Protein AF-A0A976GU06-F1 (afdb_monomer_lite)

Sequence (184 aa):
MGWLSDPVLSTMLYWQEGDLASLIIHELTHSTIWVTGDVEYNENLADFIGDEGALLFMRHHYGKNSKQEKKFVEANIDNEVFFRYALKSTKRLDSLYKSFTKEAIEKFKKAKKDTLILNIVNGLADIGLYNGAKYAKRYRKKLPNNAFFMNFMRYRAKQDDFKKEFYQVSKGNLKKYIQYLKNK

Foldseek 3Di:
DDDPPDDCDPVVVPDQQLSVQLVVQLVVQVVQFDDPPCPLVSNLVSNLLSNLRSLVVCCVPQNPPGPSSVVSVLVVVLVVLVLVLLLVLLVVLVVLVVPDDPPDDPVVSVVVNVVSQLVSLVCLLVSPRPCSVVSSVVCVVPGDDNVVSVVSNPDDPCSVVCVVCCCVQPVSDSVSVSVVSSVD

Radius of gyration: 19.33 Å; chains: 1; bounding box: 46×41×54 Å

Structure (mmCIF, N/CA/C/O backbone):
data_AF-A0A976GU06-F1
#
_entry.id   AF-A0A976GU06-F1
#
loop_
_atom_site.group_PDB
_atom_site.id
_atom_site.type_symbol
_atom_site.label_atom_id
_atom_site.label_alt_id
_atom_site.label_comp_id
_atom_site.label_asym_id
_atom_site.label_entity_id
_atom_site.label_seq_id
_atom_site.pdbx_PDB_ins_code
_atom_site.Cartn_x
_atom_site.Cartn_y
_atom_site.Cartn_z
_atom_site.occupancy
_atom_site.B_iso_or_equiv
_atom_site.auth_seq_id
_atom_site.auth_comp_id
_atom_site.auth_asym_id
_atom_site.auth_atom_id
_atom_site.pdbx_PDB_model_num
ATOM 1 N N . MET A 1 1 ? 0.189 24.122 2.738 1.00 37.31 1 MET A N 1
ATOM 2 C CA . MET A 1 1 ? -0.459 24.596 1.495 1.00 37.31 1 MET A CA 1
ATOM 3 C C . MET A 1 1 ? -0.256 23.532 0.429 1.00 37.31 1 MET A C 1
ATOM 5 O O . MET A 1 1 ? 0.899 23.183 0.257 1.00 37.31 1 MET A O 1
ATOM 9 N N . GLY A 1 2 ? -1.359 23.040 -0.173 1.00 31.44 2 GLY A N 1
ATOM 10 C CA . GLY A 1 2 ? -1.520 22.186 -1.380 1.00 31.44 2 GLY A CA 1
ATOM 11 C C . GLY A 1 2 ? -0.410 21.181 -1.721 1.00 31.44 2 GLY A C 1
ATOM 12 O O . GLY A 1 2 ? 0.735 21.559 -1.893 1.00 31.44 2 GLY A O 1
ATOM 13 N N . TRP A 1 3 ? -0.646 19.892 -1.912 1.00 35.50 3 TRP A N 1
ATOM 14 C CA . TRP A 1 3 ? -1.751 19.207 -2.577 1.00 35.50 3 TRP A CA 1
ATOM 15 C C . TRP A 1 3 ? -1.548 17.716 -2.278 1.00 35.50 3 TRP A C 1
ATOM 17 O O . TRP A 1 3 ? -0.422 17.231 -2.421 1.00 35.50 3 TRP A O 1
ATOM 27 N N . LEU A 1 4 ? -2.608 16.972 -1.958 1.00 38.00 4 LEU A N 1
ATOM 28 C CA . LEU A 1 4 ? -2.581 15.542 -2.248 1.00 38.00 4 LEU A CA 1
ATOM 29 C C . LEU A 1 4 ? -2.322 15.358 -3.746 1.00 38.00 4 LEU A C 1
ATOM 31 O O . LEU A 1 4 ? -2.854 16.093 -4.580 1.00 38.00 4 LEU A O 1
ATOM 35 N N . SER A 1 5 ? -1.550 14.329 -4.085 1.00 38.75 5 SER A N 1
ATOM 36 C CA . SER A 1 5 ? -1.494 13.830 -5.466 1.00 38.75 5 SER A CA 1
ATOM 37 C C . SER A 1 5 ? -2.830 13.222 -5.912 1.00 38.75 5 SER A C 1
ATOM 39 O O . SER A 1 5 ? -2.987 12.928 -7.091 1.00 38.75 5 SER A O 1
ATOM 41 N N . ASP A 1 6 ? -3.779 13.056 -4.991 1.00 44.75 6 ASP A N 1
ATOM 42 C CA . ASP A 1 6 ? -5.140 12.612 -5.250 1.00 44.75 6 ASP A CA 1
ATOM 43 C C . ASP A 1 6 ? -6.132 13.467 -4.437 1.00 44.75 6 ASP A C 1
ATOM 45 O O . ASP A 1 6 ? -6.363 13.195 -3.261 1.00 44.75 6 ASP A O 1
ATOM 49 N N . PRO A 1 7 ? -6.724 14.536 -5.004 1.00 43.25 7 PRO A N 1
ATOM 50 C CA . PRO A 1 7 ? -7.944 15.103 -4.430 1.00 43.25 7 PRO A CA 1
ATOM 51 C C . PRO A 1 7 ? -9.003 14.002 -4.273 1.00 43.25 7 PRO A C 1
ATOM 53 O O . PRO A 1 7 ? -9.026 13.067 -5.070 1.00 43.25 7 PRO A O 1
ATOM 56 N N . VAL A 1 8 ? -9.919 14.129 -3.303 1.00 42.44 8 VAL A N 1
ATOM 57 C CA . VAL A 1 8 ? -11.093 13.243 -3.217 1.00 42.44 8 VAL A CA 1
ATOM 58 C C . VAL A 1 8 ? -11.881 13.370 -4.522 1.00 42.44 8 VAL A C 1
ATOM 60 O O . VAL A 1 8 ? -12.616 14.334 -4.742 1.00 42.44 8 VAL A O 1
ATOM 63 N N . LEU A 1 9 ? -11.678 12.426 -5.437 1.00 40.62 9 LEU A N 1
ATOM 64 C CA . LEU A 1 9 ? -12.352 12.422 -6.725 1.00 40.62 9 LEU A CA 1
ATOM 65 C C . LEU A 1 9 ? -13.795 11.975 -6.501 1.00 40.62 9 LEU A C 1
ATOM 67 O O . LEU A 1 9 ? -14.065 11.079 -5.707 1.00 40.62 9 LEU A O 1
ATOM 71 N N . SER A 1 10 ? -14.741 12.532 -7.254 1.00 34.34 10 SER A N 1
ATOM 72 C CA . SER A 1 10 ? -16.148 12.100 -7.217 1.00 34.34 10 SER A CA 1
ATOM 73 C C . SER A 1 10 ? -16.328 10.602 -7.513 1.00 34.34 10 SER A C 1
ATOM 75 O O . SER A 1 10 ? -17.328 10.004 -7.129 1.00 34.34 10 SER A O 1
ATOM 77 N N . THR A 1 11 ? -15.338 9.968 -8.147 1.00 32.44 11 THR A N 1
ATOM 78 C CA . THR A 1 11 ? -15.267 8.519 -8.368 1.00 32.44 11 THR A CA 1
ATOM 79 C C . THR A 1 11 ? -14.987 7.715 -7.092 1.00 32.44 11 THR A C 1
ATOM 81 O O . THR A 1 11 ? -15.344 6.539 -7.042 1.00 32.44 11 THR A O 1
ATOM 84 N N . MET A 1 12 ? -14.408 8.335 -6.059 1.00 43.03 12 MET A N 1
ATOM 85 C CA . MET A 1 12 ? -14.124 7.729 -4.750 1.00 43.03 12 MET A CA 1
ATOM 86 C C . MET A 1 12 ? -15.389 7.530 -3.904 1.00 43.03 12 MET A C 1
ATOM 88 O O . MET A 1 12 ? -15.408 6.692 -3.012 1.00 43.03 12 MET A O 1
ATOM 92 N N . LEU A 1 13 ? -16.493 8.207 -4.246 1.00 49.34 13 LEU A N 1
ATOM 93 C CA . LEU A 1 13 ? -17.813 7.973 -3.639 1.00 49.34 13 LEU A CA 1
ATOM 94 C C . LEU A 1 13 ? -18.424 6.614 -4.015 1.00 49.34 13 LEU A C 1
ATOM 96 O O . LEU A 1 13 ? -19.368 6.167 -3.372 1.00 49.34 13 LEU A O 1
ATOM 100 N N . TYR A 1 14 ? -17.898 5.955 -5.052 1.00 54.56 14 TYR A N 1
ATOM 101 C CA . TYR A 1 14 ? -18.324 4.615 -5.468 1.00 54.56 14 TYR A CA 1
ATOM 102 C C . TYR A 1 14 ? -17.400 3.512 -4.942 1.00 54.56 14 TYR A C 1
ATOM 104 O O . TYR A 1 14 ? -17.511 2.357 -5.364 1.00 54.56 14 TYR A O 1
ATOM 112 N N . TRP A 1 15 ? -16.446 3.863 -4.077 1.00 71.50 15 TRP A N 1
ATOM 113 C CA . TRP A 1 15 ? -15.585 2.887 -3.425 1.00 71.50 15 TRP A CA 1
ATOM 114 C C . TRP A 1 15 ? -16.363 2.070 -2.397 1.00 71.50 15 TRP A C 1
ATOM 116 O O . TRP A 1 15 ? -17.479 2.420 -2.006 1.00 71.50 15 TRP A O 1
ATOM 126 N N . GLN A 1 16 ? -15.791 0.939 -1.977 1.00 82.44 16 GLN A N 1
ATOM 127 C CA . GLN A 1 16 ? -16.388 0.201 -0.872 1.00 82.44 16 GLN A CA 1
ATOM 128 C C . GLN A 1 16 ? -16.295 1.058 0.391 1.00 82.44 16 GLN A C 1
ATOM 130 O O . GLN A 1 16 ? -15.353 1.824 0.570 1.00 82.44 16 GLN A O 1
ATOM 135 N N . GLU A 1 17 ? -17.274 0.927 1.279 1.00 88.94 17 GLU A N 1
ATOM 136 C CA . GLU A 1 17 ? -17.380 1.809 2.445 1.00 88.94 17 GLU A CA 1
ATOM 137 C C . GLU A 1 17 ? -16.151 1.787 3.357 1.00 88.94 17 GLU A C 1
ATOM 139 O O . GLU A 1 17 ? -15.846 2.795 3.984 1.00 88.94 17 GLU A O 1
ATOM 144 N N . GLY A 1 18 ? -15.428 0.663 3.412 1.00 90.44 18 GLY A N 1
ATOM 145 C CA . GLY A 1 18 ? -14.151 0.575 4.120 1.00 90.44 18 GLY A CA 1
ATOM 146 C C . GLY A 1 18 ? -13.086 1.503 3.532 1.00 90.44 18 GLY A C 1
ATOM 147 O O . GLY A 1 18 ? -12.448 2.236 4.279 1.00 90.44 18 GLY A O 1
ATOM 148 N N . ASP A 1 19 ? -12.956 1.544 2.205 1.00 86.06 19 ASP A N 1
ATOM 149 C CA . ASP A 1 19 ? -11.989 2.407 1.516 1.00 86.06 19 ASP A CA 1
ATOM 150 C C . ASP A 1 19 ? -12.350 3.889 1.708 1.00 86.06 19 ASP A C 1
ATOM 152 O O . ASP A 1 19 ? -11.482 4.723 1.959 1.00 86.06 19 ASP A O 1
ATOM 156 N N . LEU A 1 20 ? -13.647 4.219 1.641 1.00 89.38 20 LEU A N 1
ATOM 157 C CA . LEU A 1 20 ? -14.125 5.581 1.889 1.00 89.38 20 LEU A CA 1
ATOM 158 C C . LEU A 1 20 ? -13.892 6.003 3.345 1.00 89.38 20 LEU A C 1
ATOM 160 O O . LEU A 1 20 ? -13.464 7.128 3.597 1.00 89.38 20 LEU A O 1
ATOM 164 N N . ALA A 1 21 ? -14.145 5.110 4.305 1.00 93.06 21 ALA A N 1
ATOM 165 C CA . ALA A 1 21 ? -13.846 5.367 5.708 1.00 93.06 21 ALA A CA 1
ATOM 166 C C . ALA A 1 21 ? -12.340 5.575 5.929 1.00 93.06 21 ALA A C 1
ATOM 168 O O . ALA A 1 21 ? -11.970 6.503 6.647 1.00 93.06 21 ALA A O 1
ATOM 169 N N . SER A 1 22 ? -11.491 4.765 5.283 1.00 92.06 22 SER A N 1
ATOM 170 C CA . SER A 1 22 ? -10.029 4.889 5.368 1.00 92.06 22 SER A CA 1
ATOM 171 C C . SER A 1 22 ? -9.574 6.252 4.854 1.00 92.06 22 SER A C 1
ATOM 173 O O . SER A 1 22 ? -8.913 6.987 5.583 1.00 92.06 22 SER A O 1
ATOM 175 N N . LEU A 1 23 ? -10.063 6.668 3.681 1.00 88.25 23 LEU A N 1
ATOM 176 C CA . LEU A 1 23 ? -9.771 7.980 3.099 1.00 88.25 23 LEU A CA 1
ATOM 177 C C . LEU A 1 23 ? -10.230 9.147 3.986 1.00 88.25 23 LEU A C 1
ATOM 179 O O . LEU A 1 23 ? -9.484 10.094 4.207 1.00 88.25 23 LEU A O 1
ATOM 183 N N . ILE A 1 24 ? -11.450 9.101 4.528 1.00 90.62 24 ILE A N 1
ATOM 184 C CA . ILE A 1 24 ? -11.931 10.170 5.419 1.00 90.62 24 ILE A CA 1
ATOM 185 C C . ILE A 1 24 ? -11.028 10.282 6.654 1.00 90.62 24 ILE A C 1
ATOM 187 O O . ILE A 1 24 ? -10.675 11.383 7.077 1.00 90.62 24 ILE A O 1
ATOM 191 N N . ILE A 1 25 ? -10.645 9.150 7.241 1.00 94.44 25 ILE A N 1
ATOM 192 C CA . ILE A 1 25 ? -9.806 9.116 8.441 1.00 94.44 25 ILE A CA 1
ATOM 193 C C . ILE A 1 25 ? -8.360 9.527 8.122 1.00 94.44 25 ILE A C 1
ATOM 195 O O . ILE A 1 25 ? -7.736 10.198 8.946 1.00 94.44 25 ILE A O 1
ATOM 199 N N . HIS A 1 26 ? -7.851 9.212 6.930 1.00 92.50 26 HIS A N 1
ATOM 200 C CA . HIS A 1 26 ? -6.571 9.700 6.406 1.00 92.50 26 HIS A CA 1
ATOM 201 C C . HIS A 1 26 ? -6.515 11.231 6.416 1.00 92.50 26 HIS A C 1
ATOM 203 O O . HIS A 1 26 ? -5.662 11.827 7.073 1.00 92.50 26 HIS A O 1
ATOM 209 N N . GLU A 1 27 ? -7.497 11.888 5.797 1.00 89.94 27 GLU A N 1
ATOM 210 C CA . GLU A 1 27 ? -7.559 13.356 5.741 1.00 89.94 27 GLU A CA 1
ATOM 211 C C . GLU A 1 27 ? -7.734 13.999 7.128 1.00 89.94 27 GLU A C 1
ATOM 213 O O . GLU A 1 27 ? -7.142 15.037 7.451 1.00 89.94 27 GLU A O 1
ATOM 218 N N . LEU A 1 28 ? -8.519 13.363 8.005 1.00 93.19 28 LEU A N 1
ATOM 219 C CA . LEU A 1 28 ? -8.646 13.799 9.397 1.00 93.19 28 LEU A CA 1
ATOM 220 C C . LEU A 1 28 ? -7.331 13.645 10.170 1.00 93.19 28 LEU A C 1
ATOM 222 O O . LEU A 1 28 ? -7.051 14.448 11.066 1.00 93.19 28 LEU A O 1
ATOM 226 N N . THR A 1 29 ? -6.512 12.649 9.827 1.00 92.88 29 THR A N 1
ATOM 227 C CA . THR A 1 29 ? -5.197 12.437 10.440 1.00 92.88 29 THR A CA 1
ATOM 228 C C . THR A 1 29 ? -4.263 13.588 10.111 1.00 92.88 29 THR A C 1
ATOM 230 O O . THR A 1 29 ? -3.682 14.151 11.038 1.00 92.88 29 THR A O 1
ATOM 233 N N . HIS A 1 30 ? -4.219 14.028 8.851 1.00 89.75 30 HIS A N 1
ATOM 234 C CA . HIS A 1 30 ? -3.457 15.215 8.435 1.00 89.75 30 HIS A CA 1
ATOM 235 C C . HIS A 1 30 ? -3.856 16.480 9.197 1.00 89.75 30 HIS A C 1
ATOM 237 O O . HIS A 1 30 ? -3.018 17.324 9.505 1.00 89.75 30 HIS A O 1
ATOM 243 N N . SER A 1 31 ? -5.135 16.593 9.561 1.00 88.19 31 SER A N 1
ATOM 244 C CA . SER A 1 31 ? -5.648 17.712 10.363 1.00 88.19 31 SER A CA 1
ATOM 245 C C . SER A 1 31 ? -5.314 17.602 11.859 1.00 88.19 31 SER A C 1
ATOM 247 O O . SER A 1 31 ? -5.514 18.557 12.608 1.00 88.19 31 SER A O 1
ATOM 249 N N . THR A 1 32 ? -4.839 16.441 12.318 1.00 87.12 32 THR A N 1
ATOM 250 C CA . THR A 1 32 ? -4.722 16.101 13.745 1.00 87.12 32 THR A CA 1
ATOM 251 C C . THR A 1 32 ? -3.285 15.847 14.202 1.00 87.12 32 THR A C 1
ATOM 253 O O . THR A 1 32 ? -2.960 16.137 15.356 1.00 87.12 32 THR A O 1
ATOM 256 N N . ILE A 1 33 ? -2.446 15.262 13.346 1.00 88.31 33 ILE A N 1
ATOM 257 C CA . ILE A 1 33 ? -1.062 14.872 13.627 1.00 88.31 33 ILE A CA 1
ATOM 258 C C . ILE A 1 33 ? -0.213 15.319 12.440 1.00 88.31 33 ILE A C 1
ATOM 260 O O . ILE A 1 33 ? -0.523 14.984 11.301 1.00 88.31 33 ILE A O 1
ATOM 264 N N . TRP A 1 34 ? 0.870 16.049 12.707 1.00 85.75 34 TRP A N 1
ATOM 265 C CA . TRP A 1 34 ? 1.787 16.485 11.660 1.00 85.75 34 TRP A CA 1
ATOM 266 C C . TRP A 1 34 ? 3.219 16.579 12.178 1.00 85.75 34 TRP A C 1
ATOM 268 O O . TRP A 1 34 ? 3.515 17.371 13.073 1.00 85.75 34 TRP A O 1
ATOM 278 N N . VAL A 1 35 ? 4.122 15.803 11.581 1.00 83.38 35 VAL A N 1
ATOM 279 C CA . VAL A 1 35 ? 5.562 15.883 11.841 1.00 83.38 35 VAL A CA 1
ATOM 280 C C . VAL A 1 35 ? 6.202 16.822 10.823 1.00 83.38 35 VAL A C 1
ATOM 282 O O . VAL A 1 35 ? 6.211 16.561 9.617 1.00 83.38 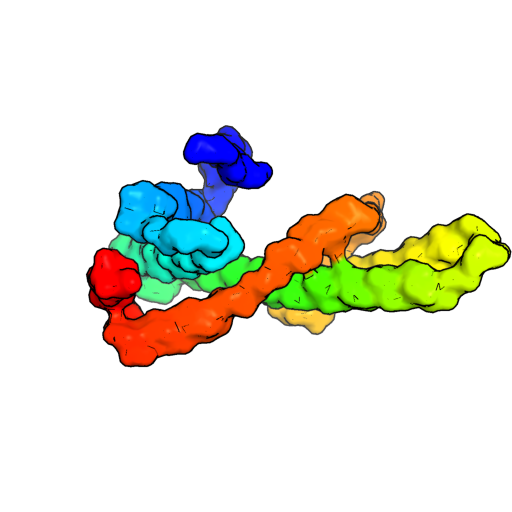35 VAL A O 1
ATOM 285 N N . THR A 1 36 ? 6.750 17.939 11.296 1.00 83.62 36 THR A N 1
ATOM 286 C CA . THR A 1 36 ? 7.391 18.935 10.428 1.00 83.62 36 THR A CA 1
ATOM 287 C C . THR A 1 36 ? 8.633 18.356 9.748 1.00 83.62 36 THR A C 1
ATOM 289 O O . THR A 1 36 ? 9.515 17.813 10.404 1.00 83.62 36 THR A O 1
ATOM 292 N N . GLY A 1 37 ? 8.730 18.527 8.427 1.00 81.75 37 GLY A N 1
ATOM 293 C CA . GLY A 1 37 ? 9.929 18.192 7.651 1.00 81.75 37 GLY A CA 1
ATOM 294 C C . GLY A 1 37 ? 9.962 16.791 7.032 1.00 81.75 37 GLY A C 1
ATOM 295 O O . GLY A 1 37 ? 10.867 16.532 6.243 1.00 81.75 37 GLY A O 1
ATOM 296 N N . ASP A 1 38 ? 8.982 15.919 7.301 1.00 84.38 38 ASP A N 1
ATOM 297 C CA . ASP A 1 38 ? 8.899 14.581 6.686 1.00 84.38 38 ASP A CA 1
ATOM 298 C C . ASP A 1 38 ? 7.497 14.307 6.108 1.00 84.38 38 ASP A C 1
ATOM 300 O O . ASP A 1 38 ? 6.644 13.672 6.726 1.00 84.38 38 ASP A O 1
ATOM 304 N N . VAL A 1 39 ? 7.256 14.808 4.889 1.00 83.62 39 VAL A N 1
ATOM 305 C CA . VAL A 1 39 ? 5.990 14.604 4.153 1.00 83.62 39 VAL A CA 1
ATOM 306 C C . VAL A 1 39 ? 5.714 13.118 3.923 1.00 83.62 39 VAL A C 1
ATOM 308 O O . VAL A 1 39 ? 4.590 12.667 4.102 1.00 83.62 39 VAL A O 1
ATOM 311 N N . GLU A 1 40 ? 6.740 12.340 3.572 1.00 80.75 40 GLU A N 1
ATOM 312 C CA . GLU A 1 40 ? 6.587 10.907 3.312 1.00 80.75 40 GLU A CA 1
ATOM 313 C C . GLU A 1 40 ? 6.149 10.156 4.575 1.00 80.75 40 GLU A C 1
ATOM 315 O O . GLU A 1 40 ? 5.307 9.263 4.503 1.00 80.75 40 GLU A O 1
ATOM 320 N N . TYR A 1 41 ? 6.690 10.510 5.741 1.00 85.75 41 TYR A N 1
ATOM 321 C CA . TYR A 1 41 ? 6.221 9.964 7.011 1.00 85.75 41 TYR A CA 1
ATOM 322 C C . TYR A 1 41 ? 4.760 10.317 7.291 1.00 85.75 41 TYR A C 1
ATOM 324 O O . TYR A 1 41 ? 4.010 9.414 7.649 1.00 85.75 41 TYR A O 1
ATOM 332 N N . ASN A 1 42 ? 4.354 11.580 7.112 1.00 86.88 42 ASN A N 1
ATOM 333 C CA . ASN A 1 42 ? 2.975 12.001 7.386 1.00 86.88 42 ASN A CA 1
ATOM 334 C C . ASN A 1 42 ? 1.961 11.264 6.506 1.00 86.88 42 ASN A C 1
ATOM 336 O O . ASN A 1 42 ? 0.968 10.778 7.032 1.00 86.88 42 ASN A O 1
ATOM 340 N N . GLU A 1 43 ? 2.230 11.111 5.206 1.00 85.12 43 GLU A N 1
ATOM 341 C CA . GLU A 1 43 ? 1.333 10.359 4.316 1.00 85.12 43 GLU A CA 1
ATOM 342 C C . GLU A 1 43 ? 1.237 8.884 4.715 1.00 85.12 43 GLU A C 1
ATOM 344 O O . GLU A 1 43 ? 0.139 8.367 4.884 1.00 85.12 43 GLU A O 1
ATOM 349 N N . ASN A 1 44 ? 2.369 8.208 4.954 1.00 85.50 44 ASN A N 1
ATOM 350 C CA . ASN A 1 44 ? 2.319 6.797 5.349 1.00 85.50 44 ASN A CA 1
ATOM 351 C C . ASN A 1 44 ? 1.670 6.597 6.735 1.00 85.50 44 ASN A C 1
ATOM 353 O O . ASN A 1 44 ? 1.072 5.551 6.988 1.00 85.50 44 ASN A O 1
ATOM 357 N N . LEU A 1 45 ? 1.810 7.570 7.643 1.00 89.62 45 LEU A N 1
ATOM 358 C CA . LEU A 1 45 ? 1.138 7.550 8.939 1.00 89.62 45 LEU A CA 1
ATOM 359 C C . LEU A 1 45 ? -0.376 7.739 8.781 1.00 89.62 45 LEU A C 1
ATOM 361 O O . LEU A 1 45 ? -1.145 7.052 9.453 1.00 89.62 45 LEU A O 1
ATOM 365 N N . ALA A 1 46 ? -0.795 8.655 7.908 1.00 90.69 46 ALA A N 1
ATOM 366 C CA . ALA A 1 46 ? -2.196 8.879 7.588 1.00 90.69 46 ALA A CA 1
ATOM 367 C C . ALA A 1 46 ? -2.827 7.640 6.935 1.00 90.69 46 ALA A C 1
ATOM 369 O O . ALA A 1 46 ? -3.892 7.231 7.395 1.00 90.69 46 ALA A O 1
ATOM 370 N N . ASP A 1 47 ? -2.126 6.967 6.011 1.00 87.81 47 ASP A N 1
ATOM 371 C CA . ASP A 1 47 ? -2.568 5.693 5.422 1.00 87.81 47 ASP A CA 1
ATOM 372 C C . ASP A 1 47 ? -2.795 4.644 6.526 1.00 87.81 47 ASP A C 1
ATOM 374 O O . ASP A 1 47 ? -3.839 3.994 6.599 1.00 87.81 47 ASP A O 1
ATOM 378 N N . PHE A 1 48 ? -1.823 4.511 7.440 1.00 91.12 48 PHE A N 1
ATOM 379 C CA . PHE A 1 48 ? -1.878 3.534 8.528 1.00 91.12 48 PHE A CA 1
ATOM 380 C C . PHE A 1 48 ? -3.052 3.795 9.486 1.00 91.12 48 PHE A C 1
ATOM 382 O O . PHE A 1 48 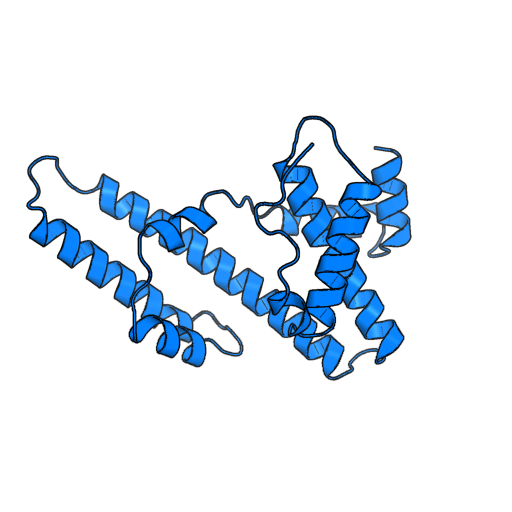? -3.797 2.879 9.844 1.00 91.12 48 PHE A O 1
ATOM 389 N N . ILE A 1 49 ? -3.229 5.048 9.921 1.00 94.81 49 ILE A N 1
ATOM 390 C CA . ILE A 1 49 ? -4.327 5.436 10.819 1.00 94.81 49 ILE A CA 1
ATOM 391 C C . ILE A 1 49 ? -5.678 5.337 10.101 1.00 94.81 49 ILE A C 1
ATOM 393 O O . ILE A 1 49 ? -6.658 4.927 10.729 1.00 94.81 49 ILE A O 1
ATOM 397 N N . GLY A 1 50 ? -5.720 5.667 8.808 1.00 93.44 50 GLY A N 1
ATOM 398 C CA . GLY A 1 50 ? -6.866 5.479 7.925 1.00 93.44 50 GLY A CA 1
ATOM 399 C C . GLY A 1 50 ? -7.349 4.036 7.944 1.00 93.44 50 GLY A C 1
ATOM 400 O O . GLY A 1 50 ? -8.492 3.771 8.321 1.00 93.44 50 GLY A O 1
ATOM 401 N N . ASP A 1 51 ? -6.454 3.093 7.653 1.00 92.81 51 ASP A N 1
ATOM 402 C CA . ASP A 1 51 ? -6.782 1.671 7.567 1.00 92.81 51 ASP A CA 1
ATOM 403 C C . ASP A 1 51 ? -7.208 1.067 8.913 1.00 92.81 51 ASP A C 1
ATOM 405 O O . ASP A 1 51 ? -8.224 0.368 8.995 1.00 92.81 51 ASP A O 1
ATOM 409 N N . GLU A 1 52 ? -6.483 1.362 9.996 1.00 95.50 52 GLU A N 1
ATOM 410 C CA . GLU A 1 52 ? -6.850 0.895 11.340 1.00 95.50 52 GLU A CA 1
ATOM 411 C C . GLU A 1 52 ? -8.174 1.521 11.815 1.00 95.50 52 GLU A C 1
ATOM 413 O O . GLU A 1 52 ? -9.011 0.858 12.439 1.00 95.50 52 GLU A O 1
ATOM 418 N N . GLY A 1 53 ? -8.405 2.796 11.497 1.00 96.75 53 GLY A N 1
ATOM 419 C CA . GLY A 1 53 ? -9.641 3.503 11.814 1.00 96.75 53 GLY A CA 1
ATOM 420 C C . GLY A 1 53 ? -10.840 2.963 11.036 1.00 96.75 53 GLY A C 1
ATOM 421 O O . GLY A 1 53 ? -11.900 2.723 11.620 1.00 96.75 53 GLY A O 1
ATOM 422 N N . ALA A 1 54 ? -10.663 2.695 9.744 1.00 96.06 54 ALA A N 1
ATOM 423 C CA . ALA A 1 54 ? -11.668 2.072 8.896 1.00 96.06 54 ALA A CA 1
ATOM 424 C C . ALA A 1 54 ? -12.005 0.660 9.375 1.00 96.06 54 ALA A C 1
ATOM 426 O O . ALA A 1 54 ? -13.180 0.306 9.460 1.00 96.06 54 ALA A O 1
ATOM 427 N N . LEU A 1 55 ? -11.006 -0.127 9.786 1.00 95.81 55 LEU A N 1
ATOM 428 C CA . LEU A 1 55 ? -11.231 -1.449 10.366 1.00 95.81 55 LEU A CA 1
ATOM 429 C C . LEU A 1 55 ? -12.084 -1.373 11.644 1.00 95.81 55 LEU A C 1
ATOM 431 O O . LEU A 1 55 ? -13.012 -2.169 11.824 1.00 95.81 55 LEU A O 1
ATOM 435 N N . LEU A 1 56 ? -11.802 -0.412 12.530 1.00 96.56 56 LEU A N 1
ATOM 436 C CA . LEU A 1 56 ? -12.620 -0.168 13.723 1.00 96.56 56 LEU A CA 1
ATOM 437 C C . LEU A 1 56 ? -14.044 0.264 13.360 1.00 96.56 56 LEU A C 1
ATOM 439 O O . LEU A 1 56 ? -14.996 -0.239 13.959 1.00 96.56 56 LEU A O 1
ATOM 443 N N . PHE A 1 57 ? -14.198 1.144 12.371 1.00 96.69 57 PHE A N 1
ATOM 444 C CA . PHE A 1 57 ? -15.501 1.580 11.875 1.00 96.69 57 PHE A CA 1
ATOM 445 C C . PHE A 1 57 ? -16.309 0.409 11.298 1.00 96.69 57 PHE A C 1
ATOM 447 O O . PHE A 1 57 ? -17.451 0.205 11.709 1.00 96.69 57 PHE A O 1
ATOM 454 N N . MET A 1 58 ? -15.707 -0.423 10.442 1.00 96.88 58 MET A N 1
ATOM 455 C CA . MET A 1 58 ? -16.340 -1.625 9.886 1.00 96.88 58 MET A CA 1
ATOM 456 C C . MET A 1 58 ? -16.830 -2.560 10.997 1.00 96.88 58 MET A C 1
ATOM 458 O O . MET A 1 58 ? -17.971 -3.019 10.968 1.00 96.88 58 MET A O 1
ATOM 462 N N . ARG A 1 59 ? -16.001 -2.803 12.019 1.00 96.69 59 ARG A N 1
ATOM 463 C CA . ARG A 1 59 ? -16.372 -3.631 13.179 1.00 96.69 59 ARG A CA 1
ATOM 464 C C . ARG A 1 59 ? -17.499 -3.029 14.004 1.00 96.69 59 ARG A C 1
ATOM 466 O O . ARG A 1 59 ? -18.337 -3.774 14.504 1.00 96.69 59 ARG A O 1
ATOM 473 N N . HIS A 1 60 ? -17.495 -1.713 14.182 1.00 96.62 60 HIS A N 1
ATOM 474 C CA . HIS A 1 60 ? -18.507 -1.012 14.961 1.00 96.62 60 HIS A CA 1
ATOM 475 C C . HIS A 1 60 ? -19.859 -0.983 14.239 1.00 96.62 60 HIS A C 1
ATOM 477 O O . HIS A 1 60 ? -20.878 -1.286 14.850 1.00 96.62 60 HIS A O 1
ATOM 483 N N . HIS A 1 61 ? -19.861 -0.652 12.947 1.00 96.75 61 HIS A N 1
ATOM 484 C CA . HIS A 1 61 ? -21.081 -0.452 12.170 1.00 96.75 61 HIS A CA 1
ATOM 485 C C . HIS A 1 61 ? -21.708 -1.770 11.691 1.00 96.75 61 HIS A C 1
ATOM 487 O O . HIS A 1 61 ? -22.921 -1.940 11.769 1.00 96.75 61 HIS A O 1
ATOM 493 N N . TYR A 1 62 ? -20.886 -2.726 11.243 1.00 96.75 62 TYR A N 1
ATOM 494 C CA . TYR A 1 62 ? -21.351 -3.998 10.674 1.00 96.75 62 TYR A CA 1
ATOM 495 C C . TYR A 1 62 ? -21.193 -5.205 11.600 1.00 96.75 62 TYR A C 1
ATOM 497 O O . TYR A 1 62 ? -21.714 -6.282 11.304 1.00 96.75 62 TYR A O 1
ATOM 505 N N . GLY A 1 63 ? -20.473 -5.050 12.710 1.00 96.81 63 GLY A N 1
ATOM 506 C CA . GLY A 1 63 ? -20.125 -6.138 13.613 1.00 96.81 63 GLY A CA 1
ATOM 507 C C . GLY A 1 63 ? -18.813 -6.833 13.242 1.00 96.81 63 GLY A C 1
ATOM 508 O O . GLY A 1 63 ? -18.372 -6.857 12.087 1.00 96.81 63 GLY A O 1
ATOM 509 N N . LYS A 1 64 ? -18.182 -7.430 14.258 1.00 95.56 64 LYS A N 1
ATOM 510 C CA . LYS A 1 64 ? -16.947 -8.205 14.107 1.00 95.56 64 LYS A CA 1
ATOM 511 C C . LYS A 1 64 ? -17.198 -9.470 13.280 1.00 95.56 64 LYS A C 1
ATOM 513 O O . LYS A 1 64 ? -18.172 -10.183 13.505 1.00 95.56 64 LYS A O 1
ATOM 518 N N . ASN A 1 65 ? -16.274 -9.785 12.379 1.00 94.69 65 ASN A N 1
ATOM 519 C CA . ASN A 1 65 ? -16.328 -10.863 11.390 1.00 94.69 65 ASN A CA 1
ATOM 520 C C . ASN A 1 65 ? -17.436 -10.710 10.334 1.00 94.69 65 ASN A C 1
ATOM 522 O O . ASN A 1 65 ? -17.765 -11.691 9.653 1.00 94.69 65 ASN A O 1
ATOM 526 N N . SER A 1 66 ? -17.994 -9.506 10.181 1.00 96.38 66 SER A N 1
ATOM 527 C CA . SER A 1 66 ? -18.956 -9.198 9.123 1.00 96.38 66 SER A CA 1
ATOM 528 C C . SER A 1 66 ? -18.345 -9.389 7.734 1.00 96.38 66 SER A C 1
ATOM 530 O O . SER A 1 66 ? -17.125 -9.410 7.542 1.00 96.38 66 SER A O 1
ATOM 532 N N . LYS A 1 67 ? -19.207 -9.528 6.724 1.00 95.25 67 LYS A N 1
ATOM 533 C CA . LYS A 1 67 ? -18.771 -9.635 5.326 1.00 95.25 67 LYS A CA 1
ATOM 534 C C . LYS A 1 67 ? -18.015 -8.378 4.878 1.00 95.25 67 LYS A C 1
ATOM 536 O O . LYS A 1 67 ? -17.093 -8.486 4.080 1.00 95.25 67 LYS A O 1
ATOM 541 N N . GLN A 1 68 ? -18.412 -7.216 5.383 1.00 94.25 68 GLN A N 1
ATOM 542 C CA . GLN A 1 68 ? -17.833 -5.911 5.091 1.00 94.25 68 GLN A CA 1
ATOM 543 C C . GLN A 1 68 ? -16.426 -5.793 5.679 1.00 94.25 68 GLN A C 1
ATOM 545 O O . GLN A 1 68 ? -15.501 -5.477 4.938 1.00 94.25 68 GLN A O 1
ATOM 550 N N . GLU A 1 69 ? -16.243 -6.154 6.957 1.00 94.62 69 GLU A N 1
ATOM 551 C CA . GLU A 1 69 ? -14.910 -6.213 7.574 1.00 94.62 69 GLU A CA 1
ATOM 552 C C . GLU A 1 69 ? -13.986 -7.143 6.786 1.00 94.62 69 GLU A C 1
ATOM 554 O O . GLU A 1 69 ? -12.883 -6.750 6.419 1.00 94.62 69 GLU A O 1
ATOM 559 N N . LYS A 1 70 ? -14.441 -8.369 6.495 1.00 92.31 70 LYS A N 1
ATOM 560 C CA . LYS A 1 70 ? -13.627 -9.355 5.773 1.00 92.31 70 LYS A CA 1
ATOM 561 C C . LYS A 1 70 ? -13.206 -8.843 4.403 1.00 92.31 70 LYS A C 1
ATOM 563 O O . LYS A 1 70 ? -12.026 -8.885 4.093 1.00 92.31 70 LYS A O 1
ATOM 568 N N . LYS A 1 71 ? -14.142 -8.292 3.626 1.00 90.25 71 LYS A N 1
ATOM 569 C CA . LYS A 1 71 ? -13.842 -7.710 2.312 1.00 90.25 71 LYS A CA 1
ATOM 570 C C . LYS A 1 71 ? -12.834 -6.569 2.383 1.00 90.25 71 LYS A C 1
ATOM 572 O O . LYS A 1 71 ? -11.968 -6.496 1.522 1.00 90.25 71 LYS A O 1
ATOM 577 N N . PHE A 1 72 ? -12.958 -5.692 3.377 1.00 90.62 72 PHE A N 1
ATOM 578 C CA . PHE A 1 72 ? -12.014 -4.595 3.575 1.00 90.62 72 PHE A CA 1
ATOM 579 C C . PHE A 1 72 ? -10.612 -5.124 3.906 1.00 90.62 72 PHE A C 1
ATOM 581 O O . PHE A 1 72 ? -9.638 -4.755 3.260 1.00 90.62 72 PHE A O 1
ATOM 588 N N . VAL A 1 73 ? -10.514 -6.077 4.837 1.00 90.69 73 VAL A N 1
ATOM 589 C CA . VAL A 1 73 ? -9.237 -6.715 5.195 1.00 90.69 73 VAL A CA 1
ATOM 590 C C . VAL A 1 73 ? -8.617 -7.444 3.997 1.00 90.69 73 VAL A C 1
ATOM 592 O O . VAL A 1 73 ? -7.423 -7.304 3.747 1.00 90.69 73 VAL A O 1
ATOM 595 N N . GLU A 1 74 ? -9.411 -8.200 3.238 1.00 87.94 74 GLU A N 1
ATOM 596 C CA . GLU A 1 74 ? -8.971 -8.883 2.015 1.00 87.94 74 GLU A CA 1
ATOM 597 C C . GLU A 1 74 ? -8.462 -7.886 0.963 1.00 87.94 74 GLU A C 1
ATOM 599 O O . GLU A 1 74 ? -7.421 -8.127 0.354 1.00 87.94 74 GLU A O 1
ATOM 604 N N . ALA A 1 75 ? -9.149 -6.752 0.783 1.00 82.81 75 ALA A N 1
ATOM 605 C CA . ALA A 1 75 ? -8.733 -5.693 -0.133 1.00 82.81 75 ALA A CA 1
ATOM 606 C C . ALA A 1 75 ? -7.407 -5.042 0.293 1.00 82.81 75 ALA A C 1
ATOM 608 O O . ALA A 1 75 ? -6.528 -4.862 -0.550 1.00 82.81 75 ALA A O 1
ATOM 609 N N . ASN A 1 76 ? -7.219 -4.760 1.585 1.00 82.94 76 ASN A N 1
ATOM 610 C CA . ASN A 1 76 ? -5.965 -4.192 2.091 1.00 82.94 76 ASN A CA 1
ATOM 611 C C . ASN A 1 76 ? -4.791 -5.169 1.938 1.00 82.94 76 ASN A C 1
ATOM 613 O O . ASN A 1 76 ? -3.706 -4.764 1.520 1.00 82.94 76 ASN A O 1
ATOM 617 N N . ILE A 1 77 ? -5.015 -6.466 2.182 1.00 83.69 77 ILE A N 1
ATOM 618 C CA . ILE A 1 77 ? -4.013 -7.511 1.918 1.00 83.69 77 ILE A CA 1
ATOM 619 C C . ILE A 1 77 ? -3.664 -7.558 0.424 1.00 83.69 77 ILE A C 1
ATOM 621 O O . ILE A 1 77 ? -2.482 -7.572 0.072 1.00 83.69 77 ILE A O 1
ATOM 625 N N . ASP A 1 78 ? -4.668 -7.550 -0.459 1.00 81.25 78 ASP A N 1
ATOM 626 C CA . ASP A 1 78 ? -4.455 -7.534 -1.909 1.00 81.25 78 ASP A CA 1
ATOM 627 C C . ASP A 1 78 ? -3.652 -6.299 -2.345 1.00 81.25 78 ASP A C 1
ATOM 629 O O . ASP A 1 78 ? -2.709 -6.420 -3.131 1.00 81.25 78 ASP A O 1
ATOM 633 N N . ASN A 1 79 ? -3.975 -5.120 -1.808 1.00 77.88 79 ASN A N 1
ATOM 634 C CA . ASN A 1 79 ? -3.249 -3.882 -2.082 1.00 77.88 79 ASN A CA 1
ATOM 635 C C . ASN A 1 79 ? -1.781 -3.993 -1.661 1.00 77.88 79 ASN A C 1
ATOM 637 O O . ASN A 1 79 ? -0.896 -3.681 -2.458 1.00 77.88 79 ASN A O 1
ATOM 641 N N . GLU A 1 80 ? -1.497 -4.505 -0.462 1.00 78.50 80 GLU A N 1
ATOM 642 C CA . GLU A 1 80 ? -0.132 -4.672 0.044 1.00 78.50 80 GLU A CA 1
ATOM 643 C C . GLU A 1 80 ? 0.683 -5.666 -0.806 1.00 78.50 80 GLU A C 1
ATOM 645 O O . GLU A 1 80 ? 1.834 -5.407 -1.182 1.00 78.50 80 GLU A O 1
ATOM 650 N N . VAL A 1 81 ? 0.086 -6.811 -1.147 1.00 83.44 81 VAL A N 1
ATOM 651 C CA . VAL A 1 81 ? 0.703 -7.843 -1.993 1.00 83.44 81 VAL A CA 1
ATOM 652 C C . VAL A 1 81 ? 0.977 -7.299 -3.396 1.00 83.44 81 VAL A C 1
ATOM 654 O O . VAL A 1 81 ? 2.092 -7.436 -3.915 1.00 83.44 81 VAL A O 1
ATOM 657 N N . PHE A 1 82 ? -0.011 -6.636 -4.001 1.00 81.19 82 PHE A N 1
ATOM 658 C CA . PHE A 1 82 ? 0.123 -6.009 -5.311 1.00 81.19 82 PHE A CA 1
ATOM 659 C C . PHE A 1 82 ? 1.207 -4.933 -5.299 1.00 81.19 82 PHE A C 1
ATOM 661 O O . PHE A 1 82 ? 2.057 -4.915 -6.190 1.00 81.19 82 PHE A O 1
ATOM 668 N N . PHE A 1 83 ? 1.219 -4.074 -4.279 1.00 78.06 83 PHE A N 1
ATOM 669 C CA . PHE A 1 83 ? 2.184 -2.993 -4.152 1.00 78.06 83 PHE A CA 1
ATOM 670 C C . PHE A 1 83 ? 3.614 -3.534 -4.067 1.00 78.06 83 PHE A C 1
ATOM 672 O O . PHE A 1 83 ? 4.488 -3.133 -4.842 1.00 78.06 83 PHE A O 1
ATOM 679 N N . ARG A 1 84 ? 3.862 -4.502 -3.173 1.00 82.25 84 ARG A N 1
ATOM 680 C CA . ARG A 1 84 ? 5.178 -5.149 -3.037 1.00 82.25 84 ARG A CA 1
ATOM 681 C C . ARG A 1 84 ? 5.626 -5.785 -4.349 1.00 82.25 84 ARG A C 1
ATOM 683 O O . ARG A 1 84 ? 6.791 -5.649 -4.745 1.00 82.25 84 ARG A O 1
ATOM 690 N N . TYR A 1 85 ? 4.708 -6.443 -5.053 1.00 86.69 85 TYR A N 1
ATOM 691 C CA . TYR A 1 85 ? 4.988 -7.021 -6.361 1.00 86.69 85 TYR A CA 1
ATOM 692 C C . TYR A 1 85 ? 5.310 -5.959 -7.421 1.00 86.69 85 TYR A C 1
ATOM 694 O O . TYR A 1 85 ? 6.274 -6.120 -8.178 1.00 86.69 85 TYR A O 1
ATOM 702 N N . ALA A 1 86 ? 4.548 -4.865 -7.464 1.00 82.94 86 ALA A N 1
ATOM 703 C CA . ALA A 1 86 ? 4.748 -3.757 -8.387 1.00 82.94 86 ALA A CA 1
ATOM 704 C C . ALA A 1 86 ? 6.098 -3.069 -8.143 1.00 82.94 86 ALA A C 1
ATOM 706 O O . ALA A 1 86 ? 6.873 -2.926 -9.085 1.00 82.94 86 ALA A O 1
ATOM 707 N N . LEU A 1 87 ? 6.453 -2.773 -6.888 1.00 83.94 87 LEU A N 1
ATOM 708 C CA . LEU A 1 87 ? 7.757 -2.212 -6.520 1.00 83.94 87 LEU A CA 1
ATOM 709 C C . LEU A 1 87 ? 8.917 -3.129 -6.936 1.00 83.94 87 LEU A C 1
ATOM 711 O O . LEU A 1 87 ? 9.887 -2.679 -7.554 1.00 83.94 87 LEU A O 1
ATOM 715 N N . LYS A 1 88 ? 8.822 -4.435 -6.645 1.00 89.88 88 LYS A N 1
ATOM 716 C CA . LYS A 1 88 ? 9.821 -5.423 -7.090 1.00 89.88 88 LYS A CA 1
ATOM 717 C C . LYS A 1 88 ? 9.936 -5.442 -8.616 1.00 89.88 88 LYS A C 1
ATOM 719 O O . LYS A 1 88 ? 11.038 -5.531 -9.158 1.00 89.88 88 LYS A O 1
ATOM 724 N N . SER A 1 89 ? 8.809 -5.345 -9.311 1.00 90.75 89 SER A N 1
ATOM 725 C CA . SER A 1 89 ? 8.744 -5.319 -10.771 1.00 90.75 89 SER A CA 1
ATOM 726 C C . SER A 1 89 ? 9.348 -4.044 -11.358 1.00 90.75 89 SER A C 1
ATOM 728 O O . SER A 1 89 ? 10.097 -4.130 -12.332 1.00 90.75 89 SER A O 1
ATOM 730 N N . THR A 1 90 ? 9.138 -2.886 -10.729 1.00 87.75 90 THR A N 1
ATOM 731 C CA . THR A 1 90 ? 9.785 -1.636 -11.134 1.00 87.75 90 THR A CA 1
ATOM 732 C C . THR A 1 90 ? 11.300 -1.713 -10.972 1.00 87.75 90 THR A C 1
ATOM 734 O O . THR A 1 90 ? 12.023 -1.355 -11.898 1.00 87.75 90 THR A O 1
ATOM 737 N N . LYS A 1 91 ? 11.806 -2.277 -9.867 1.00 91.00 91 LYS A N 1
ATOM 738 C CA . LYS A 1 91 ? 13.255 -2.500 -9.680 1.00 91.00 91 LYS A CA 1
ATOM 739 C C . LYS A 1 91 ? 13.853 -3.422 -10.752 1.00 91.00 91 LYS A C 1
ATOM 741 O O . LYS A 1 91 ? 14.966 -3.188 -11.224 1.00 91.00 91 LYS A O 1
ATOM 746 N N . ARG A 1 92 ? 13.110 -4.453 -11.178 1.00 94.50 92 ARG A N 1
ATOM 747 C CA . ARG A 1 92 ? 13.509 -5.333 -12.297 1.00 94.50 92 ARG A CA 1
ATOM 748 C C . ARG A 1 92 ? 13.557 -4.580 -13.626 1.00 94.50 92 ARG A C 1
ATOM 750 O O . ARG A 1 92 ? 14.482 -4.803 -14.400 1.00 94.50 92 ARG A O 1
ATOM 757 N N . LEU A 1 93 ? 12.591 -3.698 -13.886 1.00 93.62 93 LEU A N 1
ATOM 758 C CA . LEU A 1 93 ? 12.589 -2.844 -15.077 1.00 93.62 93 LEU A CA 1
ATOM 759 C C . LEU A 1 93 ? 13.758 -1.859 -15.068 1.00 93.62 93 LEU A C 1
ATOM 761 O O . LEU A 1 93 ? 14.447 -1.745 -16.075 1.00 93.62 93 LEU A O 1
ATOM 765 N N . ASP A 1 94 ? 14.028 -1.207 -13.938 1.00 92.81 94 ASP A N 1
ATOM 766 C CA . ASP A 1 94 ? 15.181 -0.315 -13.775 1.00 92.81 94 ASP A CA 1
ATOM 767 C C . ASP A 1 94 ? 16.505 -1.047 -14.055 1.00 92.81 94 ASP A C 1
ATOM 769 O O . ASP A 1 94 ? 17.335 -0.581 -14.834 1.00 92.81 94 ASP A O 1
ATOM 773 N N . SER A 1 95 ? 16.658 -2.261 -13.518 1.00 94.94 95 SER A N 1
ATOM 774 C CA . SER A 1 95 ? 17.829 -3.107 -13.781 1.00 94.94 95 SER A CA 1
ATOM 775 C C . SER A 1 95 ? 17.939 -3.513 -15.255 1.00 94.94 95 SER A C 1
ATOM 777 O O . SER A 1 95 ? 19.036 -3.512 -15.811 1.00 94.94 95 SER A O 1
ATOM 779 N N . LEU A 1 96 ? 16.813 -3.808 -15.918 1.00 94.94 96 LEU A N 1
ATOM 780 C CA . LEU A 1 96 ? 16.793 -4.072 -17.358 1.00 94.94 96 LEU A CA 1
ATOM 781 C C . LEU A 1 96 ? 17.285 -2.853 -18.149 1.00 94.94 96 LEU A C 1
ATOM 783 O O . LEU A 1 96 ? 18.137 -3.011 -19.019 1.00 94.94 96 LEU A O 1
ATOM 787 N N . TYR A 1 97 ? 16.804 -1.647 -17.838 1.00 91.81 97 TYR A N 1
ATOM 788 C CA . TYR A 1 97 ? 17.259 -0.431 -18.519 1.00 91.81 97 TYR A CA 1
ATOM 789 C C . TYR A 1 97 ? 18.755 -0.177 -18.317 1.00 91.81 97 TYR A C 1
ATOM 791 O O . TYR A 1 97 ? 19.447 0.135 -19.284 1.00 91.81 97 TYR A O 1
ATOM 799 N N . LYS A 1 98 ? 19.269 -0.379 -17.098 1.00 94.50 98 LYS A N 1
ATOM 800 C CA . LYS A 1 98 ? 20.701 -0.246 -16.778 1.00 94.50 98 LYS A CA 1
ATOM 801 C C . LYS A 1 98 ? 21.581 -1.286 -17.475 1.00 94.50 98 LYS A C 1
ATOM 803 O O . LYS A 1 98 ? 22.768 -1.043 -17.652 1.00 94.50 98 LYS A O 1
ATOM 808 N N . SER A 1 99 ? 21.015 -2.424 -17.879 1.00 95.00 99 SER A N 1
ATOM 809 C CA . SER A 1 99 ? 21.751 -3.472 -18.598 1.00 95.00 99 SER A CA 1
ATOM 810 C C . SER A 1 99 ? 21.988 -3.164 -20.080 1.00 95.00 99 SER A C 1
ATOM 812 O O . SER A 1 99 ? 22.802 -3.828 -20.720 1.00 95.00 99 SER A O 1
ATOM 814 N N . PHE A 1 100 ? 21.276 -2.189 -20.654 1.00 94.88 100 PHE A N 1
ATOM 815 C CA . PHE A 1 100 ? 21.448 -1.849 -22.060 1.00 94.88 100 PHE A CA 1
ATOM 816 C C . PHE A 1 100 ? 22.700 -1.001 -22.277 1.00 94.88 100 PHE A C 1
ATOM 818 O O . PHE A 1 100 ? 22.904 0.013 -21.611 1.00 94.88 100 PHE A O 1
ATOM 825 N N . THR A 1 101 ? 23.500 -1.373 -23.275 1.00 91.69 101 THR A N 1
ATOM 826 C CA . THR A 1 101 ? 24.584 -0.516 -23.758 1.00 91.69 101 THR A CA 1
ATOM 827 C C . THR A 1 101 ? 24.014 0.683 -24.524 1.00 91.69 101 THR A C 1
ATOM 829 O O . THR A 1 101 ? 22.848 0.684 -24.950 1.00 91.69 101 THR A O 1
ATOM 832 N N . LYS A 1 102 ? 24.829 1.726 -24.717 1.00 85.81 102 LYS A N 1
ATOM 833 C CA . LYS A 1 102 ? 24.409 2.931 -25.451 1.00 85.81 102 LYS A CA 1
ATOM 834 C C . LYS A 1 102 ? 24.074 2.611 -26.913 1.00 85.81 102 LYS A C 1
ATOM 836 O O . LYS A 1 102 ? 23.150 3.200 -27.465 1.00 85.81 102 LYS A O 1
ATOM 841 N N . GLU A 1 103 ? 24.751 1.623 -27.486 1.00 89.56 103 GLU A N 1
ATOM 842 C CA . GLU A 1 103 ? 24.651 1.184 -28.881 1.00 89.56 103 GLU A CA 1
ATOM 843 C C . GLU A 1 103 ? 23.475 0.225 -29.125 1.00 89.56 103 GLU A C 1
ATOM 845 O O . GLU A 1 103 ? 23.174 -0.120 -30.268 1.00 89.56 103 GLU A O 1
ATOM 850 N N . ALA A 1 104 ? 22.797 -0.237 -28.068 1.00 88.56 104 ALA A N 1
ATOM 851 C CA . ALA A 1 104 ? 21.699 -1.179 -28.218 1.00 88.56 104 ALA A CA 1
ATOM 852 C C . ALA A 1 104 ? 20.538 -0.564 -29.023 1.00 88.56 104 ALA A C 1
ATOM 854 O O . ALA A 1 104 ? 20.010 0.501 -28.691 1.00 88.56 104 ALA A O 1
ATOM 855 N N . ILE A 1 105 ? 20.110 -1.288 -30.059 1.00 92.56 105 ILE A N 1
ATOM 856 C CA . ILE A 1 105 ? 19.054 -0.870 -30.987 1.00 92.56 105 ILE A CA 1
ATOM 857 C C . ILE A 1 105 ? 17.717 -0.725 -30.248 1.00 92.56 105 ILE A C 1
ATOM 859 O O . ILE A 1 105 ? 17.298 -1.610 -29.498 1.00 92.56 105 ILE A O 1
ATOM 863 N N . GLU A 1 106 ? 16.987 0.355 -30.525 1.00 90.81 106 GLU A N 1
ATOM 864 C CA . GLU A 1 106 ? 15.748 0.693 -29.814 1.00 90.81 106 GLU A CA 1
ATOM 865 C C . GLU A 1 106 ? 14.665 -0.394 -29.930 1.00 90.81 106 GLU A C 1
ATOM 867 O O . GLU A 1 106 ? 13.987 -0.733 -28.958 1.00 90.81 106 GLU A O 1
ATOM 872 N N . LYS A 1 107 ? 14.563 -1.040 -31.099 1.00 93.12 107 LYS A N 1
ATOM 873 C CA . LYS A 1 107 ? 13.659 -2.181 -31.318 1.00 93.12 107 LYS A CA 1
ATOM 874 C C . LYS A 1 107 ? 13.971 -3.356 -30.381 1.00 93.12 107 LYS A C 1
ATOM 876 O O . LYS A 1 107 ? 13.047 -3.996 -29.881 1.00 93.12 107 LYS A O 1
ATOM 881 N N . PHE A 1 108 ? 15.251 -3.619 -30.113 1.00 93.00 108 PHE A N 1
ATOM 882 C CA . PHE A 1 108 ? 15.677 -4.675 -29.194 1.00 93.00 108 PHE A CA 1
ATOM 883 C C . PHE A 1 108 ? 15.335 -4.323 -27.741 1.00 93.00 108 PHE A C 1
ATOM 885 O O . PHE A 1 108 ? 14.737 -5.143 -27.039 1.00 93.00 108 PHE A O 1
ATOM 892 N N . LYS A 1 109 ? 15.627 -3.086 -27.313 1.00 92.50 109 LYS A N 1
ATOM 893 C CA . LYS A 1 109 ? 15.261 -2.585 -25.976 1.00 92.50 109 LYS A CA 1
ATOM 894 C C . LYS A 1 109 ? 13.757 -2.696 -25.740 1.00 92.50 109 LYS A C 1
ATOM 896 O O . LYS A 1 109 ? 13.321 -3.239 -24.723 1.00 92.50 109 LYS A O 1
ATOM 901 N N . LYS A 1 110 ? 12.959 -2.261 -26.722 1.00 92.88 110 LYS A N 1
ATOM 902 C CA . LYS A 1 110 ? 11.496 -2.347 -26.679 1.00 92.88 110 LYS A CA 1
ATOM 903 C C . LYS A 1 110 ? 11.010 -3.791 -26.559 1.00 92.88 110 LYS A C 1
ATOM 905 O O . LYS A 1 110 ? 10.181 -4.058 -25.697 1.00 92.88 110 LYS A O 1
ATOM 910 N N . ALA A 1 111 ? 11.541 -4.721 -27.355 1.00 94.38 111 ALA A N 1
ATOM 911 C CA . ALA A 1 111 ? 11.149 -6.129 -27.285 1.00 94.38 111 ALA A CA 1
ATOM 912 C C . ALA A 1 111 ? 11.448 -6.746 -25.906 1.00 94.38 111 ALA A C 1
ATOM 914 O O . ALA A 1 111 ? 10.588 -7.400 -25.323 1.00 94.38 111 ALA A O 1
ATOM 915 N N . LYS A 1 112 ? 12.637 -6.493 -25.340 1.00 95.81 112 LYS A N 1
ATOM 916 C CA . LYS A 1 112 ? 12.996 -6.974 -23.994 1.00 95.81 112 LYS A CA 1
ATOM 917 C C . LYS A 1 112 ? 12.094 -6.384 -22.909 1.00 95.81 112 LYS A C 1
ATOM 919 O O . LYS A 1 112 ? 11.643 -7.121 -22.033 1.00 95.81 112 LYS A O 1
ATOM 924 N N . LYS A 1 113 ? 11.805 -5.082 -22.991 1.00 94.62 113 LYS A N 1
ATOM 925 C CA . LYS A 1 113 ? 10.877 -4.394 -22.088 1.00 94.62 113 LYS A CA 1
ATOM 926 C C . LYS A 1 113 ? 9.477 -5.003 -22.161 1.00 94.62 113 LYS A C 1
ATOM 928 O O . LYS A 1 113 ? 8.923 -5.354 -21.125 1.00 94.62 113 LYS A O 1
ATOM 933 N N . ASP A 1 114 ? 8.922 -5.148 -23.361 1.00 94.00 114 ASP A N 1
ATOM 934 C CA . ASP A 1 114 ? 7.561 -5.656 -23.556 1.00 94.00 114 ASP A CA 1
ATOM 935 C C . ASP A 1 114 ? 7.436 -7.102 -23.045 1.00 94.00 114 ASP A C 1
ATOM 937 O O . ASP A 1 114 ? 6.479 -7.420 -22.339 1.00 94.00 114 ASP A O 1
ATOM 941 N N . THR A 1 115 ? 8.445 -7.948 -23.290 1.00 95.56 115 THR A N 1
ATOM 942 C CA . THR A 1 115 ? 8.517 -9.306 -22.727 1.00 95.56 115 THR A CA 1
ATOM 943 C C . THR A 1 115 ? 8.557 -9.293 -21.199 1.00 95.56 115 THR A C 1
ATOM 945 O O . THR A 1 115 ? 7.834 -10.055 -20.557 1.00 95.56 115 THR A O 1
ATOM 948 N N . LEU A 1 116 ? 9.371 -8.425 -20.587 1.00 96.31 116 LEU A N 1
ATOM 949 C CA . LEU A 1 116 ? 9.433 -8.325 -19.128 1.00 96.31 116 LEU A CA 1
ATOM 950 C C . LEU A 1 116 ? 8.093 -7.857 -18.542 1.00 96.31 116 LEU A C 1
ATOM 952 O O . LEU A 1 116 ? 7.626 -8.442 -17.567 1.00 96.31 116 LEU A O 1
ATOM 956 N N . ILE A 1 117 ? 7.452 -6.855 -19.146 1.00 93.81 117 ILE A N 1
ATOM 957 C CA . ILE A 1 117 ? 6.147 -6.350 -18.702 1.00 93.81 117 ILE A CA 1
ATOM 958 C C . ILE A 1 117 ? 5.067 -7.425 -18.844 1.00 93.81 117 ILE A C 1
ATOM 960 O O . ILE A 1 117 ? 4.268 -7.604 -17.927 1.00 93.81 117 ILE A O 1
ATOM 964 N N . LEU A 1 118 ? 5.062 -8.188 -19.938 1.00 93.38 118 LEU A N 1
ATOM 965 C CA . LEU A 1 118 ? 4.133 -9.304 -20.108 1.00 93.38 118 LEU A CA 1
ATOM 966 C C . LEU A 1 118 ? 4.328 -10.371 -19.021 1.00 93.38 118 LEU A C 1
ATOM 968 O O . LEU A 1 118 ? 3.351 -10.839 -18.440 1.00 93.38 118 LEU A O 1
ATOM 972 N N . ASN A 1 119 ? 5.578 -10.708 -18.690 1.00 94.31 119 ASN A N 1
ATOM 973 C CA . ASN A 1 119 ? 5.888 -11.649 -17.611 1.00 94.31 119 ASN A CA 1
ATOM 974 C C . ASN A 1 119 ? 5.443 -11.128 -16.237 1.00 94.31 119 ASN A C 1
ATOM 976 O O . ASN A 1 119 ? 4.925 -11.898 -15.433 1.00 94.31 119 ASN A O 1
ATOM 980 N N . ILE A 1 120 ? 5.609 -9.827 -15.976 1.00 92.44 120 ILE A N 1
ATOM 981 C CA . ILE A 1 120 ? 5.099 -9.172 -14.763 1.00 92.44 120 ILE A CA 1
ATOM 982 C C . ILE A 1 120 ? 3.568 -9.283 -14.702 1.00 92.44 120 ILE A C 1
ATOM 984 O O . ILE A 1 120 ? 3.005 -9.687 -13.692 1.00 92.44 120 ILE A O 1
ATOM 988 N N . VAL A 1 121 ? 2.875 -8.972 -15.798 1.00 89.12 121 VAL A N 1
ATOM 989 C CA . VAL A 1 121 ? 1.408 -9.053 -15.859 1.00 89.12 121 VAL A CA 1
ATOM 990 C C . VAL A 1 121 ? 0.910 -10.485 -15.666 1.00 89.12 121 VAL A C 1
ATOM 992 O O . VAL A 1 121 ? -0.098 -10.693 -14.995 1.00 89.12 121 VAL A O 1
ATOM 995 N N . ASN A 1 122 ? 1.603 -11.473 -16.231 1.00 89.62 122 ASN A N 1
ATOM 996 C CA . ASN A 1 122 ? 1.248 -12.879 -16.066 1.00 89.62 122 ASN A CA 1
ATOM 997 C C . ASN A 1 122 ? 1.419 -13.343 -14.616 1.00 89.62 122 ASN A C 1
ATOM 999 O O . ASN A 1 122 ? 0.525 -14.007 -14.102 1.00 89.62 122 ASN A O 1
ATOM 1003 N N . GLY A 1 123 ? 2.499 -12.925 -13.950 1.00 90.44 123 GLY A N 1
ATOM 1004 C CA . GLY A 1 123 ? 2.763 -13.294 -12.560 1.00 90.44 123 GLY A CA 1
ATOM 1005 C C . GLY A 1 123 ? 1.758 -12.733 -11.549 1.00 90.44 123 GLY A C 1
ATOM 1006 O O . GLY A 1 123 ? 1.699 -13.240 -10.437 1.00 90.44 123 GLY A O 1
ATOM 1007 N N . LEU A 1 124 ? 0.920 -11.749 -11.911 1.00 83.31 124 LEU A N 1
ATOM 1008 C CA . LEU A 1 124 ? -0.172 -11.271 -11.043 1.00 83.31 124 LEU A CA 1
ATOM 1009 C C . LEU A 1 124 ? -1.180 -12.374 -10.679 1.00 83.31 124 LEU A C 1
ATOM 1011 O O . LEU A 1 124 ? -1.867 -12.255 -9.667 1.00 83.31 124 LEU A O 1
ATOM 1015 N N . ALA A 1 125 ? -1.283 -13.428 -11.493 1.00 84.81 125 ALA A N 1
ATOM 1016 C CA . ALA A 1 125 ? -2.129 -14.578 -11.187 1.00 84.81 125 ALA A CA 1
ATOM 1017 C C . ALA A 1 125 ? -1.573 -15.442 -10.039 1.00 84.81 125 ALA A C 1
ATOM 1019 O O . ALA A 1 125 ? -2.353 -16.102 -9.362 1.00 84.81 125 ALA A O 1
ATOM 1020 N N . ASP A 1 126 ? -0.260 -15.388 -9.792 1.00 89.00 126 ASP A N 1
ATOM 1021 C CA . ASP A 1 126 ? 0.457 -16.353 -8.947 1.00 89.00 126 ASP A CA 1
ATOM 1022 C C . ASP A 1 126 ? 0.916 -15.766 -7.602 1.00 89.00 126 ASP A C 1
ATOM 1024 O O . ASP A 1 126 ? 1.465 -16.473 -6.761 1.00 89.00 126 ASP A O 1
ATOM 1028 N N . ILE A 1 127 ? 0.710 -14.466 -7.373 1.00 84.38 127 ILE A N 1
ATOM 1029 C CA . ILE A 1 127 ? 1.196 -13.763 -6.169 1.00 84.38 127 ILE A CA 1
ATOM 1030 C C . ILE A 1 127 ? 0.239 -13.843 -4.973 1.00 84.38 127 ILE A C 1
ATOM 1032 O O . ILE A 1 127 ? 0.471 -13.180 -3.969 1.00 84.38 127 ILE A O 1
ATOM 1036 N N . GLY A 1 128 ? -0.824 -14.647 -5.066 1.00 83.25 128 GLY A N 1
ATOM 1037 C CA . GLY A 1 128 ? -1.753 -14.873 -3.956 1.00 83.25 128 GLY A CA 1
ATOM 1038 C C . GLY A 1 128 ? -2.772 -13.755 -3.728 1.00 83.25 128 GLY A C 1
ATOM 1039 O O . GLY A 1 128 ? -3.309 -13.658 -2.632 1.00 83.25 128 GLY A O 1
ATOM 1040 N N . LEU A 1 129 ? -3.049 -12.926 -4.742 1.00 79.88 129 LEU A N 1
ATOM 1041 C CA . LEU A 1 129 ? -4.164 -11.976 -4.686 1.00 79.88 129 LEU A CA 1
ATOM 1042 C C . LEU A 1 129 ? -5.503 -12.721 -4.729 1.00 79.88 129 LEU A C 1
ATOM 1044 O O . LEU A 1 129 ? -5.694 -13.563 -5.615 1.00 79.88 129 LEU A O 1
ATOM 1048 N N . TYR A 1 130 ? -6.469 -12.327 -3.898 1.00 76.00 130 TYR A N 1
ATOM 1049 C CA . TYR A 1 130 ? -7.839 -12.856 -3.922 1.00 76.00 130 TYR A CA 1
ATOM 1050 C C . TYR A 1 130 ? -8.473 -12.735 -5.319 1.00 76.00 130 TYR A C 1
ATOM 1052 O O . TYR A 1 130 ? -9.273 -13.580 -5.720 1.00 76.00 130 TYR A O 1
ATOM 1060 N N . ASN A 1 131 ? -8.078 -11.723 -6.108 1.00 69.56 131 ASN A N 1
ATOM 1061 C CA . ASN A 1 131 ? -8.532 -11.519 -7.491 1.00 69.56 131 ASN A CA 1
ATOM 1062 C C . ASN A 1 131 ? -7.407 -11.501 -8.551 1.00 69.56 131 ASN A C 1
ATOM 1064 O O . ASN A 1 131 ? -7.574 -10.903 -9.623 1.00 69.56 131 ASN A O 1
ATOM 1068 N N . GLY A 1 132 ? -6.268 -12.161 -8.307 1.00 70.81 132 GLY A N 1
ATOM 1069 C CA . GLY A 1 132 ? -5.070 -12.089 -9.167 1.00 70.81 132 GLY A CA 1
ATOM 1070 C C . GLY A 1 132 ? -5.320 -12.357 -10.656 1.00 70.81 132 GLY A C 1
ATOM 1071 O O . GLY A 1 132 ? -4.895 -11.589 -11.525 1.00 70.81 132 GLY A O 1
ATOM 1072 N N . ALA A 1 133 ? -6.121 -13.379 -10.972 1.00 74.25 133 ALA A N 1
ATOM 1073 C CA . ALA A 1 133 ? -6.483 -13.720 -12.350 1.00 74.25 133 ALA A CA 1
ATOM 1074 C C . ALA A 1 133 ? -7.253 -12.595 -13.075 1.00 74.25 133 ALA A C 1
ATOM 1076 O O . ALA A 1 133 ? -7.049 -12.357 -14.272 1.00 74.25 133 ALA A O 1
ATOM 1077 N N . LYS A 1 134 ? -8.116 -11.859 -12.360 1.00 72.31 134 LYS A N 1
ATOM 1078 C CA . LYS A 1 134 ? -8.873 -10.723 -12.910 1.00 72.31 134 LYS A CA 1
ATOM 1079 C C . LYS A 1 134 ? -7.945 -9.547 -13.214 1.00 72.31 134 LYS A C 1
ATOM 1081 O O . LYS A 1 134 ? -8.081 -8.932 -14.276 1.00 72.31 134 LYS A O 1
ATOM 1086 N N . TYR A 1 135 ? -6.978 -9.272 -12.335 1.00 70.31 135 TYR A N 1
ATOM 1087 C CA . TYR A 1 135 ? -5.958 -8.246 -12.563 1.00 70.31 135 TYR A CA 1
ATOM 1088 C C . TYR A 1 135 ? -5.077 -8.583 -13.768 1.00 70.31 135 TYR A C 1
ATOM 1090 O O . TYR A 1 135 ? -4.957 -7.759 -14.679 1.00 70.31 135 TYR A O 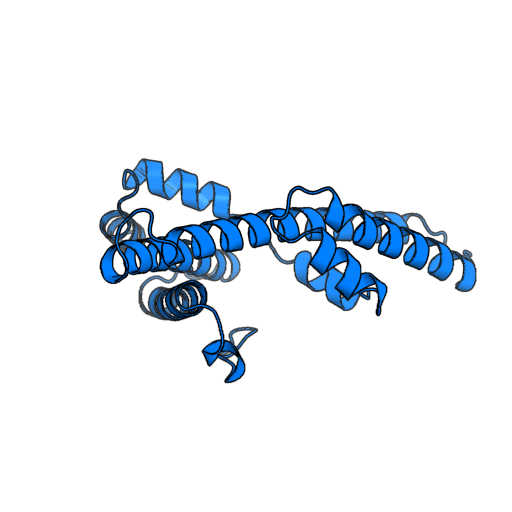1
ATOM 1098 N N . ALA A 1 136 ? -4.550 -9.809 -13.841 1.00 75.50 136 ALA A N 1
ATOM 1099 C CA . ALA A 1 136 ? -3.761 -10.271 -14.984 1.00 75.50 136 ALA A CA 1
ATOM 1100 C C . ALA A 1 136 ? -4.543 -10.120 -16.302 1.00 75.50 136 ALA A C 1
ATOM 1102 O O . ALA A 1 136 ? -4.047 -9.544 -17.273 1.00 75.50 136 ALA A O 1
ATOM 1103 N N . LYS A 1 137 ? -5.815 -10.547 -16.330 1.00 78.06 137 LYS A N 1
ATOM 1104 C CA . LYS A 1 137 ? -6.691 -10.403 -17.506 1.00 78.06 137 LYS A CA 1
ATOM 1105 C C . LYS A 1 137 ? -6.897 -8.940 -17.913 1.00 78.06 137 LYS A C 1
ATOM 1107 O O . LYS A 1 137 ? -6.905 -8.647 -19.109 1.00 78.06 137 LYS A O 1
ATOM 1112 N N . ARG A 1 138 ? -7.058 -8.021 -16.953 1.00 79.00 138 ARG A N 1
ATOM 1113 C CA . ARG A 1 138 ? -7.216 -6.580 -17.221 1.00 79.00 138 ARG A CA 1
ATOM 1114 C C . ARG A 1 138 ? -5.967 -5.999 -17.882 1.00 79.00 138 ARG A C 1
ATOM 1116 O O . ARG A 1 138 ? -6.088 -5.349 -18.918 1.00 79.00 138 ARG A O 1
ATOM 1123 N N . TYR A 1 139 ? -4.787 -6.269 -17.328 1.00 79.25 139 TYR A N 1
ATOM 1124 C CA . TYR A 1 139 ? -3.528 -5.709 -17.830 1.00 79.25 139 TYR A CA 1
ATOM 1125 C C . TYR A 1 139 ? -3.011 -6.390 -19.104 1.00 79.25 139 TYR A C 1
ATOM 1127 O O . TYR A 1 139 ? -2.275 -5.770 -19.862 1.00 79.25 139 TYR A O 1
ATOM 1135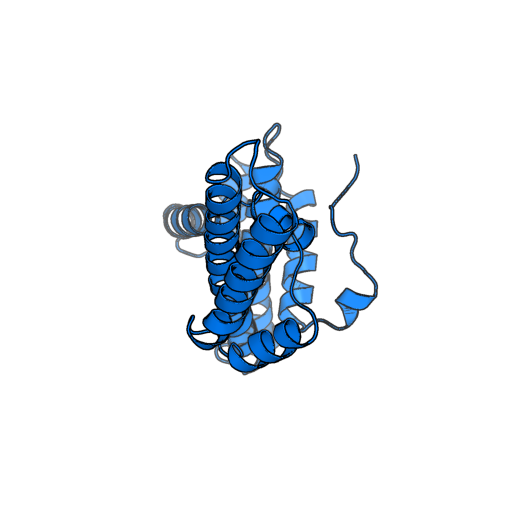 N N . ARG A 1 140 ? -3.445 -7.618 -19.424 1.00 84.31 140 ARG A N 1
ATOM 1136 C CA . ARG A 1 140 ? -3.153 -8.239 -20.732 1.00 84.31 140 ARG A CA 1
ATOM 1137 C C . ARG A 1 140 ? -3.799 -7.501 -21.906 1.00 84.31 140 ARG A C 1
ATOM 1139 O O . ARG A 1 140 ? -3.224 -7.489 -22.987 1.00 84.31 140 ARG A O 1
ATOM 1146 N N . LYS A 1 141 ? -4.968 -6.874 -21.712 1.00 82.88 141 LYS A N 1
ATOM 1147 C CA . LYS A 1 141 ? -5.640 -6.101 -22.778 1.00 82.88 141 LYS A CA 1
ATOM 1148 C C . LYS A 1 141 ? -4.844 -4.861 -23.186 1.00 82.88 141 LYS A C 1
ATOM 1150 O O . LYS A 1 141 ? -4.882 -4.461 -24.343 1.00 82.88 141 LYS A O 1
ATOM 1155 N N . LYS A 1 142 ? -4.150 -4.245 -22.228 1.00 83.31 142 LYS A N 1
ATOM 1156 C CA . LYS A 1 142 ? -3.263 -3.103 -22.445 1.00 83.31 142 LYS A CA 1
ATOM 1157 C C . LYS A 1 142 ? -2.168 -3.138 -21.389 1.00 83.31 142 LYS A C 1
ATOM 1159 O O . LYS A 1 142 ? -2.436 -2.857 -20.220 1.00 83.31 142 LYS A O 1
ATOM 1164 N N . LEU A 1 143 ? -0.957 -3.488 -21.821 1.00 85.62 143 LEU A N 1
ATOM 1165 C CA . LEU A 1 143 ? 0.183 -3.592 -20.920 1.00 85.62 143 LEU A CA 1
ATOM 1166 C C . LEU A 1 143 ? 0.478 -2.233 -20.258 1.00 85.62 143 LEU A C 1
ATOM 1168 O O . LEU A 1 143 ? 0.387 -1.195 -20.925 1.00 85.62 143 LEU A O 1
ATOM 1172 N N . PRO A 1 144 ? 0.839 -2.226 -18.963 1.00 83.81 144 PRO A N 1
ATOM 1173 C CA . PRO A 1 144 ? 1.268 -1.014 -18.283 1.00 83.81 144 PRO A CA 1
ATOM 1174 C C . PRO A 1 144 ? 2.551 -0.457 -18.913 1.00 83.81 144 PRO A C 1
ATOM 1176 O O . PRO A 1 144 ? 3.374 -1.196 -19.449 1.00 83.81 144 PRO A O 1
ATOM 1179 N N . ASN A 1 145 ? 2.722 0.862 -18.854 1.00 83.88 145 ASN A N 1
ATOM 1180 C CA . ASN A 1 145 ? 3.900 1.558 -19.374 1.00 83.88 145 ASN A CA 1
ATOM 1181 C C . ASN A 1 145 ? 4.854 1.967 -18.236 1.00 83.88 145 ASN A C 1
ATOM 1183 O O . ASN A 1 145 ? 4.576 1.733 -17.064 1.00 83.88 145 ASN A O 1
ATOM 1187 N N . ASN A 1 146 ? 5.978 2.608 -18.565 1.00 83.38 146 ASN A N 1
ATOM 1188 C CA . ASN A 1 146 ? 6.944 3.045 -17.550 1.00 83.38 146 ASN A CA 1
ATOM 1189 C C . ASN A 1 146 ? 6.330 4.007 -16.520 1.00 83.38 146 ASN A C 1
ATOM 1191 O O . ASN A 1 146 ? 6.670 3.907 -15.348 1.00 83.38 146 ASN A O 1
ATOM 1195 N N . ALA A 1 147 ? 5.420 4.899 -16.930 1.00 80.00 147 ALA A N 1
ATOM 1196 C CA . ALA A 1 147 ? 4.776 5.844 -16.016 1.00 80.00 147 ALA A CA 1
ATOM 1197 C C . ALA A 1 147 ? 4.001 5.115 -14.909 1.00 80.00 147 ALA A C 1
ATOM 1199 O O . ALA A 1 147 ? 4.140 5.464 -13.743 1.00 80.00 147 ALA A O 1
ATOM 1200 N N . PHE A 1 148 ? 3.289 4.036 -15.255 1.00 82.19 148 PHE A N 1
ATOM 1201 C CA . PHE A 1 148 ? 2.659 3.159 -14.267 1.00 82.19 148 PHE A CA 1
ATOM 1202 C C . PHE A 1 148 ? 3.676 2.636 -13.242 1.00 82.19 148 PHE A C 1
ATOM 1204 O O . PHE A 1 148 ? 3.452 2.755 -12.045 1.00 82.19 148 PHE A O 1
ATOM 1211 N N . PHE A 1 149 ? 4.814 2.099 -13.692 1.00 81.94 149 PHE A N 1
ATOM 1212 C CA . PHE A 1 149 ? 5.820 1.523 -12.793 1.00 81.94 149 PHE A CA 1
ATOM 1213 C C . PHE A 1 149 ? 6.526 2.573 -11.923 1.00 81.94 149 PHE A C 1
ATOM 1215 O O . PHE A 1 149 ? 6.842 2.295 -10.764 1.00 81.94 149 PHE A O 1
ATOM 1222 N N . MET A 1 150 ? 6.744 3.781 -12.448 1.00 77.88 150 MET A N 1
ATOM 1223 C CA . MET A 1 150 ? 7.398 4.870 -11.716 1.00 77.88 150 MET A CA 1
ATOM 1224 C C . MET A 1 150 ? 6.594 5.349 -10.506 1.00 77.88 150 MET A C 1
ATOM 1226 O O . MET A 1 150 ? 7.206 5.771 -9.524 1.00 77.88 150 MET A O 1
ATOM 1230 N N . ASN A 1 151 ? 5.265 5.207 -10.524 1.00 71.12 151 ASN A N 1
ATOM 1231 C CA . ASN A 1 151 ? 4.413 5.547 -9.380 1.00 71.12 151 ASN A CA 1
ATOM 1232 C C . ASN A 1 151 ? 4.784 4.752 -8.117 1.00 71.12 151 ASN A C 1
ATOM 1234 O O . ASN A 1 151 ? 4.636 5.253 -7.009 1.00 71.12 151 ASN A O 1
ATOM 1238 N N . PHE A 1 152 ? 5.341 3.546 -8.270 1.00 74.56 152 PHE A N 1
ATOM 1239 C CA . PHE A 1 152 ? 5.691 2.681 -7.141 1.00 74.56 152 PHE A CA 1
ATOM 1240 C C . PHE A 1 152 ? 7.079 2.969 -6.548 1.00 74.56 152 PHE A C 1
ATOM 1242 O O . PHE A 1 152 ? 7.372 2.517 -5.448 1.00 74.56 152 PHE A O 1
ATOM 1249 N N . MET A 1 153 ? 7.950 3.721 -7.237 1.00 71.12 153 MET A N 1
ATOM 1250 C CA . MET A 1 153 ? 9.329 3.974 -6.775 1.00 71.12 153 MET A CA 1
ATOM 1251 C C . MET A 1 153 ? 9.414 4.907 -5.572 1.00 71.12 153 MET A C 1
ATOM 1253 O O . MET A 1 153 ? 10.392 4.857 -4.830 1.00 71.12 153 MET A O 1
ATOM 1257 N N . ARG A 1 154 ? 8.419 5.782 -5.411 1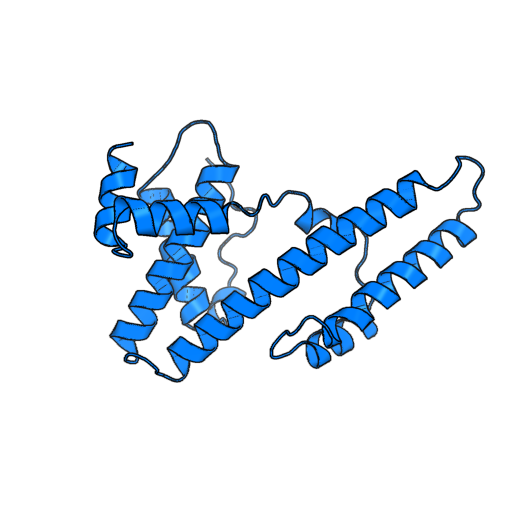.00 62.88 154 ARG A N 1
ATOM 1258 C CA . ARG A 1 154 ? 8.377 6.781 -4.337 1.00 62.88 154 ARG A CA 1
ATOM 1259 C C . ARG A 1 154 ? 7.790 6.243 -3.039 1.00 62.88 154 ARG A C 1
ATOM 1261 O O . ARG A 1 154 ? 7.717 6.976 -2.067 1.00 62.88 154 ARG A O 1
ATOM 1268 N N . TYR A 1 155 ? 7.383 4.982 -3.024 1.00 59.44 155 TYR A N 1
ATOM 1269 C CA . TYR A 1 155 ? 6.800 4.369 -1.850 1.00 59.44 155 TYR A CA 1
ATOM 1270 C C . TYR A 1 155 ? 7.876 3.666 -1.033 1.00 59.44 155 TYR A C 1
ATOM 1272 O O . TYR A 1 155 ? 8.429 2.639 -1.446 1.00 59.44 155 TYR A O 1
ATOM 1280 N N . ARG A 1 156 ? 8.159 4.192 0.155 1.00 55.34 156 ARG A N 1
ATOM 1281 C CA . ARG A 1 156 ? 8.762 3.399 1.222 1.00 55.34 156 ARG A CA 1
ATOM 1282 C C . ARG A 1 156 ? 7.634 2.770 2.019 1.00 55.34 156 ARG A C 1
ATOM 1284 O O . ARG A 1 156 ? 6.879 3.473 2.675 1.00 55.34 156 ARG A O 1
ATOM 1291 N N . ALA A 1 157 ? 7.552 1.445 1.996 1.00 60.06 157 ALA A N 1
ATOM 1292 C CA . ALA A 1 157 ? 6.632 0.706 2.847 1.00 60.06 157 ALA A CA 1
ATOM 1293 C C . ALA A 1 157 ? 7.060 0.849 4.322 1.00 60.06 157 ALA A C 1
ATOM 1295 O O . ALA A 1 157 ? 7.775 -0.002 4.841 1.00 60.06 157 ALA A O 1
ATOM 1296 N N . LYS A 1 158 ? 6.657 1.944 4.982 1.00 68.50 158 LYS A N 1
ATOM 1297 C CA . LYS A 1 158 ? 6.794 2.133 6.438 1.00 68.50 158 LYS A CA 1
ATOM 1298 C C . LYS A 1 158 ? 5.650 1.460 7.213 1.00 68.50 158 LYS A C 1
ATOM 1300 O O . LYS A 1 158 ? 5.665 1.464 8.438 1.00 68.50 158 LYS A O 1
ATOM 1305 N N . GLN A 1 159 ? 4.681 0.852 6.520 1.00 76.50 159 GLN A N 1
ATOM 1306 C CA . GLN A 1 159 ? 3.507 0.205 7.122 1.00 76.50 159 GLN A CA 1
ATOM 1307 C C . GLN A 1 159 ? 3.882 -0.875 8.150 1.00 76.50 159 GLN A C 1
ATOM 1309 O O . GLN A 1 159 ? 3.292 -0.936 9.227 1.00 76.50 159 GLN A O 1
ATOM 1314 N N . ASP A 1 160 ? 4.926 -1.668 7.884 1.00 81.25 160 ASP A N 1
ATOM 1315 C CA . ASP A 1 160 ? 5.431 -2.655 8.849 1.00 81.25 160 ASP A CA 1
ATOM 1316 C C . ASP A 1 160 ? 6.002 -2.000 10.115 1.00 81.25 160 ASP A C 1
ATOM 1318 O O . ASP A 1 160 ? 5.871 -2.544 11.213 1.00 81.25 160 ASP A O 1
ATOM 1322 N N . ASP A 1 161 ? 6.639 -0.839 9.977 1.00 88.38 161 ASP A N 1
ATOM 1323 C CA . ASP A 1 161 ? 7.236 -0.116 11.097 1.00 88.38 161 ASP A CA 1
ATOM 1324 C C . ASP A 1 161 ? 6.161 0.577 11.938 1.00 88.38 161 ASP A C 1
ATOM 1326 O O . ASP A 1 161 ? 6.183 0.457 13.164 1.00 88.38 161 ASP A O 1
ATOM 1330 N N . PHE A 1 162 ? 5.158 1.189 11.299 1.00 90.50 162 PHE A N 1
ATOM 1331 C CA . PHE A 1 162 ? 3.986 1.732 11.991 1.00 90.50 162 PHE A CA 1
ATOM 1332 C C . PHE A 1 162 ? 3.206 0.650 12.721 1.00 90.50 162 PHE A C 1
ATOM 1334 O O . PHE A 1 162 ? 2.875 0.821 13.891 1.00 90.50 162 PHE A O 1
ATOM 1341 N N . LYS A 1 163 ? 2.989 -0.509 12.093 1.00 90.69 163 LYS A N 1
ATOM 1342 C CA . LYS A 1 163 ? 2.329 -1.641 12.746 1.00 90.69 163 LYS A CA 1
ATOM 1343 C C . LYS A 1 163 ? 3.097 -2.100 13.984 1.00 90.69 163 LYS A C 1
ATOM 1345 O O . LYS A 1 163 ? 2.491 -2.324 15.031 1.00 90.69 163 LYS A O 1
ATOM 1350 N N . LYS A 1 164 ? 4.427 -2.219 13.906 1.00 93.31 164 LYS A N 1
ATOM 1351 C CA . LYS A 1 164 ? 5.257 -2.566 15.074 1.00 93.31 164 LYS A CA 1
ATOM 1352 C C . LYS A 1 164 ? 5.132 -1.519 16.177 1.00 93.31 164 LYS A C 1
ATOM 1354 O O . LYS A 1 164 ? 4.843 -1.898 17.311 1.00 93.31 164 LYS A O 1
ATOM 1359 N N . GLU A 1 165 ? 5.311 -0.237 15.856 1.00 94.50 165 GLU A N 1
ATOM 1360 C CA . GLU A 1 165 ? 5.203 0.861 16.825 1.00 94.50 165 GLU A CA 1
ATOM 1361 C C . GLU A 1 165 ? 3.814 0.866 17.473 1.00 94.50 165 GLU A C 1
ATOM 1363 O O . GLU A 1 165 ? 3.701 0.852 18.697 1.00 94.50 165 GLU A O 1
ATOM 1368 N N . PHE A 1 166 ? 2.757 0.761 16.666 1.00 95.88 166 PHE A N 1
ATOM 1369 C CA . PHE A 1 166 ? 1.367 0.700 17.101 1.00 95.88 166 PHE A CA 1
ATOM 1370 C C . PHE A 1 166 ? 1.135 -0.372 18.167 1.00 95.88 166 PHE A C 1
ATOM 1372 O O . PHE A 1 166 ? 0.587 -0.081 19.237 1.00 95.88 166 PHE A O 1
ATOM 1379 N N . TYR A 1 167 ? 1.581 -1.608 17.929 1.00 96.12 167 TYR A N 1
ATOM 1380 C CA . TYR A 1 167 ? 1.443 -2.681 18.915 1.00 96.12 167 TYR A CA 1
ATOM 1381 C C . TYR A 1 167 ? 2.347 -2.482 20.135 1.00 96.12 167 TYR A C 1
ATOM 1383 O O . TYR A 1 167 ? 1.900 -2.739 21.254 1.00 96.12 167 TYR A O 1
ATOM 1391 N N . GLN A 1 168 ? 3.573 -1.990 19.951 1.00 96.62 168 GLN A N 1
ATOM 1392 C CA . GLN A 1 168 ? 4.519 -1.760 21.045 1.00 96.62 168 GLN A CA 1
ATOM 1393 C C . GLN A 1 168 ? 4.028 -0.690 22.027 1.00 96.62 168 GLN A C 1
ATOM 1395 O O . GLN A 1 168 ? 4.047 -0.917 23.236 1.00 96.62 168 GLN A O 1
ATOM 1400 N N . VAL A 1 169 ? 3.553 0.453 21.527 1.00 95.88 169 VAL A N 1
ATOM 1401 C CA . VAL A 1 169 ? 3.226 1.615 22.373 1.00 95.88 169 VAL A CA 1
ATOM 1402 C C . VAL A 1 169 ? 1.769 1.632 22.832 1.00 95.88 169 VAL A C 1
ATOM 1404 O O . VAL A 1 169 ? 1.456 2.190 23.882 1.00 95.88 169 VAL A O 1
ATOM 1407 N N . SER A 1 170 ? 0.858 1.011 22.074 1.00 95.88 170 SER A N 1
ATOM 1408 C CA . SER A 1 170 ? -0.585 1.099 22.342 1.00 95.88 170 SER A CA 1
ATOM 1409 C C . SER A 1 170 ? -1.275 -0.245 22.578 1.00 95.88 170 SER A C 1
ATOM 1411 O O . SER A 1 170 ? -2.442 -0.260 22.979 1.00 95.88 170 SER A O 1
ATOM 1413 N N . LYS A 1 171 ? -0.575 -1.369 22.351 1.00 95.50 171 LYS A N 1
ATOM 1414 C CA . LYS A 1 171 ? -1.144 -2.729 22.361 1.00 95.50 171 LYS A CA 1
ATOM 1415 C C . LYS A 1 171 ? -2.336 -2.879 21.405 1.00 95.50 171 LYS A C 1
ATOM 1417 O O . LYS A 1 171 ? -3.311 -3.552 21.731 1.00 95.50 171 LYS A O 1
ATOM 1422 N N . GLY A 1 172 ? -2.268 -2.224 20.245 1.00 93.44 172 GLY A N 1
ATOM 1423 C CA . GLY A 1 172 ? -3.325 -2.260 19.233 1.00 93.44 172 GLY A CA 1
ATOM 1424 C C . GLY A 1 172 ? -4.521 -1.348 19.534 1.00 93.44 172 GLY A C 1
ATOM 1425 O O . GLY A 1 172 ? -5.622 -1.592 19.048 1.00 93.44 172 GLY A O 1
ATOM 1426 N N . ASN A 1 173 ? -4.351 -0.315 20.367 1.00 96.38 173 ASN A N 1
ATOM 1427 C CA . ASN A 1 173 ? -5.412 0.638 20.683 1.00 96.38 173 ASN A CA 1
ATOM 1428 C C . ASN A 1 173 ? -5.187 1.962 19.942 1.00 96.38 173 ASN A C 1
ATOM 1430 O O . ASN A 1 173 ? -4.368 2.782 20.359 1.00 96.38 173 ASN A O 1
ATOM 1434 N N . LEU A 1 174 ? -5.957 2.194 18.875 1.00 95.31 174 LEU A N 1
ATOM 1435 C CA . LEU A 1 174 ? -5.774 3.355 17.995 1.00 95.31 174 LEU A CA 1
ATOM 1436 C C . LEU A 1 174 ? -5.879 4.696 18.731 1.00 95.31 174 LEU A C 1
ATOM 1438 O O . LEU A 1 174 ? -5.079 5.596 18.496 1.00 95.31 174 LEU A O 1
ATOM 1442 N N . LYS A 1 175 ? -6.795 4.819 19.699 1.00 94.62 175 LYS A N 1
ATOM 1443 C CA . LYS A 1 175 ? -6.944 6.049 20.492 1.00 94.62 175 LYS A CA 1
ATOM 1444 C C . LYS A 1 175 ? -5.692 6.348 21.321 1.00 94.62 175 LYS A C 1
ATOM 1446 O O . LYS A 1 175 ? -5.245 7.491 21.351 1.00 94.62 175 LYS A O 1
ATOM 1451 N N . LYS A 1 176 ? -5.115 5.332 21.973 1.00 96.00 176 LYS A N 1
ATOM 1452 C CA . LYS A 1 176 ? -3.850 5.472 22.715 1.00 96.00 176 LYS A CA 1
ATOM 1453 C C . LYS A 1 176 ? -2.685 5.785 21.780 1.00 96.00 176 LYS A C 1
ATOM 1455 O O . LYS A 1 176 ? -1.833 6.587 22.141 1.00 96.00 176 LYS A O 1
ATOM 1460 N N . TYR A 1 177 ? -2.662 5.193 20.587 1.00 95.94 177 TYR A N 1
ATOM 1461 C CA . TYR A 1 177 ? -1.622 5.470 19.600 1.00 95.94 177 TYR A CA 1
ATOM 1462 C C . TYR A 1 177 ? -1.661 6.919 19.104 1.00 95.94 177 TYR A C 1
ATOM 1464 O O . TYR A 1 177 ? -0.647 7.604 19.146 1.00 95.94 177 TYR A O 1
ATOM 1472 N N . ILE A 1 178 ? -2.846 7.433 18.761 1.00 94.06 178 ILE A N 1
ATOM 1473 C CA . ILE A 1 178 ? -3.044 8.845 18.400 1.00 94.06 178 ILE A CA 1
ATOM 1474 C C . ILE A 1 178 ? -2.604 9.774 19.542 1.00 94.06 178 ILE A C 1
ATOM 1476 O O . ILE A 1 178 ? -1.954 10.784 19.296 1.00 94.06 178 ILE A O 1
ATOM 1480 N N . GLN A 1 179 ? -2.927 9.445 20.798 1.00 93.62 179 GLN A N 1
ATOM 1481 C CA . GLN A 1 179 ? -2.471 10.227 21.956 1.00 93.62 179 GLN A CA 1
ATOM 1482 C C . GLN A 1 179 ? -0.947 10.212 22.110 1.00 93.62 179 GLN A C 1
ATOM 1484 O O . GLN A 1 179 ? -0.364 11.250 22.402 1.00 93.62 179 GLN A O 1
ATOM 1489 N N . TYR A 1 180 ? -0.308 9.060 21.901 1.00 93.50 180 TYR A N 1
ATOM 1490 C CA . TYR A 1 180 ? 1.148 8.938 21.897 1.00 93.50 180 TYR A CA 1
ATOM 1491 C C . TYR A 1 180 ? 1.779 9.826 20.816 1.00 93.50 180 TYR A C 1
ATOM 1493 O O . TYR A 1 180 ? 2.668 10.614 21.121 1.00 93.50 180 TYR A O 1
ATOM 1501 N N . LEU A 1 181 ? 1.267 9.762 19.584 1.00 92.19 181 LEU A N 1
ATOM 1502 C CA . LEU A 1 181 ? 1.785 10.528 18.448 1.00 92.19 181 LEU A CA 1
ATOM 1503 C C . LEU A 1 181 ? 1.617 12.042 18.608 1.00 92.19 181 LEU A C 1
ATOM 1505 O O . LEU A 1 181 ? 2.468 12.791 18.151 1.00 92.19 181 LEU A O 1
ATOM 1509 N N . LYS A 1 182 ? 0.551 12.504 19.273 1.00 89.00 182 LYS A N 1
ATOM 1510 C CA . LYS A 1 182 ? 0.349 13.934 19.567 1.00 89.00 182 LYS A CA 1
ATOM 1511 C C . LYS A 1 182 ? 1.376 14.521 20.535 1.00 89.00 182 LYS A C 1
ATOM 1513 O O . LYS A 1 182 ? 1.523 15.736 20.583 1.00 89.00 182 LYS A O 1
ATOM 1518 N N . ASN A 1 183 ? 2.029 13.672 21.324 1.00 84.19 183 ASN A N 1
ATOM 1519 C CA . ASN A 1 183 ? 2.999 14.072 22.341 1.00 84.19 183 ASN A CA 1
ATOM 1520 C C . ASN A 1 183 ? 4.453 13.800 21.908 1.00 84.19 183 ASN A C 1
ATOM 1522 O O . ASN A 1 183 ? 5.355 13.922 22.737 1.00 84.19 183 ASN A O 1
ATOM 1526 N N . LYS A 1 184 ? 4.661 13.367 20.660 1.00 76.88 184 LYS A N 1
ATOM 1527 C CA . LYS A 1 184 ? 5.957 13.036 20.060 1.00 76.88 184 LYS A CA 1
ATOM 1528 C C . LYS A 1 184 ? 6.469 14.221 19.249 1.00 76.88 184 LYS A C 1
ATOM 1530 O O . L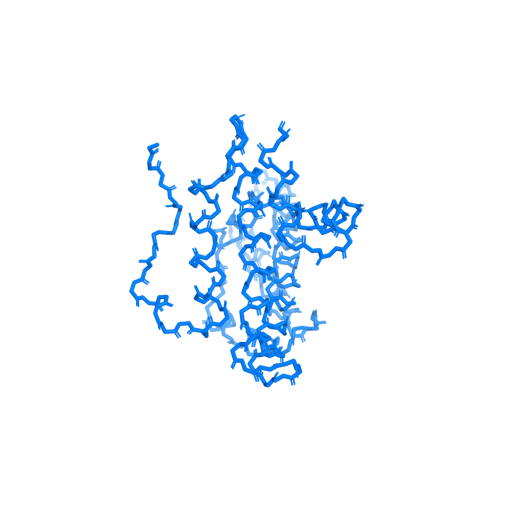YS A 1 184 ? 7.693 14.460 19.315 1.00 76.88 184 LYS A O 1
#

Secondary structure (DSSP, 8-state):
----SS---GGGGGS-HHHHHHHHHHHHHHTT---TT-HHHHHHHHHHHHHHHHHHHHHHHH-TT-HHHHHHHHHHHHHHHHHHHHHHHHHHHHHHHHTS-TT--HHHHHHHHHHHHHHHHHHTTTS--TTHHHHHHHHHHS---HHHHHTTTT----HHHHHHHHHHHHSS-HHHHHHHHHT-

pLDDT: mean 84.06, std 14.92, range [31.44, 96.88]